Protein AF-M3BWR9-F1 (afdb_monomer)

Organism: Sphaerulina musiva (strain SO2202) (NCBI:txid692275)

Mean predicted aligned error: 13.74 Å

Secondary structure (DSSP, 8-state):
----SSPPP-SHHHHHHHHHHHHH-TT-EEEEEEE---------------------------EEEEEEEESSTTB-EEEE-GGGTTSSHHHHHHHHHHHHIIIIIHHHTTTS--TTSS------S----SEEEEEEETT-HHHHHHHHHTT-EEEEEEE-TTS-EEEEEEEEPTTS--TTTTT-SS----PPPPPP--

Solvent-accessible surface area (backbone atoms only — not comparable to full-atom values): 12520 Å² total; per-residue (Å²): 135,85,70,77,93,64,79,79,78,87,45,72,67,55,44,52,51,51,48,43,50,54,58,68,25,99,81,30,55,57,43,77,37,61,50,80,79,74,88,71,91,72,86,87,83,89,80,82,90,80,92,76,96,74,89,88,74,89,77,75,80,67,45,74,47,33,38,33,32,25,64,50,88,56,35,46,53,72,49,66,43,78,90,62,55,95,75,52,54,66,40,54,48,48,41,56,47,52,55,47,40,60,65,53,49,32,51,52,42,33,73,57,91,69,92,77,84,74,82,93,78,87,86,91,76,67,65,33,69,58,48,36,35,34,80,39,50,67,86,46,56,68,59,53,55,33,39,50,76,59,63,34,41,81,30,39,82,47,67,50,98,87,68,47,51,29,35,36,29,38,31,54,36,88,94,58,62,51,44,68,80,68,60,60,49,52,69,77,77,78,70,74,83,76,74,81,85,128

InterPro domains:
  IPR000182 GNAT domain [PF13302] (2-153)
  IPR000182 GNAT domain [PS51186] (19-174)
  IPR016181 Acyl-CoA N-acyltransferase [SSF55729] (61-161)
  IPR051531 N-acetyltransferase [PTHR43792] (3-171)

Sequence (198 aa):
MQYTSSPPVTSLAQGRQWLSARAVGSEVFNFAIRERCSVSSSSSSSSSATEEKGEGGKGYEERVIGLVGSFHLPSCGYLLHPEFMRSGYATEALRGWVEWFWEDVAFSCSSSTSSALIGDSDEGRGGGWEFVEAHVDVENVRSMRVLEKTGFTRCEDLRDLEGREEVVWRLARPGGRTLEELGLLNGVQDEPPVPPVQ

Structure (mmCIF, N/CA/C/O backbone):
data_AF-M3BWR9-F1
#
_entry.id   AF-M3BWR9-F1
#
loop_
_atom_site.group_PDB
_atom_site.id
_atom_site.type_symbol
_atom_site.label_atom_id
_atom_site.label_alt_id
_atom_site.label_comp_id
_atom_site.label_asym_id
_atom_site.label_entity_id
_atom_site.label_seq_id
_atom_site.pdbx_PDB_ins_code
_atom_site.Cartn_x
_atom_site.Cartn_y
_atom_site.Cartn_z
_atom_site.occupancy
_atom_site.B_iso_or_equiv
_atom_site.auth_seq_id
_atom_site.auth_comp_id
_atom_site.auth_asym_id
_atom_site.auth_atom_id
_atom_site.pdbx_PDB_model_num
ATOM 1 N N . MET A 1 1 ? -10.717 -0.319 -25.796 1.00 36.06 1 MET A N 1
ATOM 2 C CA . MET A 1 1 ? -10.952 -0.200 -24.342 1.00 36.06 1 MET A CA 1
ATOM 3 C C . MET A 1 1 ? -12.219 -0.964 -24.002 1.00 36.06 1 MET A C 1
ATOM 5 O O . MET A 1 1 ? -13.291 -0.549 -24.427 1.00 36.06 1 MET A O 1
ATOM 9 N N . GLN A 1 2 ? -12.104 -2.116 -23.340 1.00 31.66 2 GLN A N 1
ATOM 10 C CA . GLN A 1 2 ? -13.269 -2.819 -22.803 1.00 31.66 2 GLN A CA 1
ATOM 11 C C . GLN A 1 2 ? -13.629 -2.170 -21.466 1.00 31.66 2 GLN A C 1
ATOM 13 O O . GLN A 1 2 ? -12.824 -2.154 -20.540 1.00 31.66 2 GLN A O 1
ATOM 18 N N . TYR A 1 3 ? -14.821 -1.576 -21.433 1.00 49.50 3 TYR A N 1
ATOM 19 C CA . TYR A 1 3 ? -15.513 -1.103 -20.239 1.00 49.50 3 TYR A CA 1
ATOM 20 C C . TYR A 1 3 ? -15.445 -2.162 -19.134 1.00 49.50 3 TYR A C 1
ATOM 22 O O . TYR A 1 3 ? -15.543 -3.357 -19.423 1.00 49.50 3 TYR A O 1
ATOM 30 N N . THR A 1 4 ? -15.349 -1.739 -17.872 1.00 44.19 4 THR A N 1
ATOM 31 C CA . THR A 1 4 ? -15.684 -2.633 -16.762 1.00 44.19 4 THR A CA 1
ATOM 32 C C . THR A 1 4 ? -17.072 -3.211 -17.059 1.00 44.19 4 THR A C 1
ATOM 34 O O . THR A 1 4 ? -18.033 -2.479 -17.288 1.00 44.19 4 THR A O 1
ATOM 37 N N . SER A 1 5 ? -17.182 -4.534 -17.162 1.00 53.22 5 SER A N 1
ATOM 38 C CA . SER A 1 5 ? -18.393 -5.224 -17.638 1.00 53.22 5 SER A CA 1
ATOM 39 C C . SER A 1 5 ? -19.594 -5.096 -16.692 1.00 53.22 5 SER A C 1
ATOM 41 O O . SER A 1 5 ? -20.666 -5.631 -16.971 1.00 53.22 5 SER A O 1
ATOM 43 N N . SER A 1 6 ? -19.428 -4.379 -15.582 1.00 56.53 6 SER A N 1
ATOM 44 C CA . SER A 1 6 ? -20.410 -4.257 -14.519 1.00 56.53 6 SER A CA 1
ATOM 45 C C . SER A 1 6 ? -20.935 -2.823 -14.451 1.00 56.53 6 SER A C 1
ATOM 47 O O . SER A 1 6 ? -20.137 -1.901 -14.260 1.00 56.53 6 SER A O 1
ATOM 49 N N . PRO A 1 7 ? -22.259 -2.610 -14.564 1.00 62.97 7 PRO A N 1
ATOM 50 C CA . PRO A 1 7 ? -22.853 -1.301 -14.326 1.00 62.97 7 PRO A CA 1
ATOM 51 C C . PRO A 1 7 ? -22.554 -0.824 -12.892 1.00 62.97 7 PRO A C 1
ATOM 53 O O . PRO A 1 7 ? -22.305 -1.655 -12.009 1.00 62.97 7 PRO A O 1
ATOM 56 N N . PRO A 1 8 ? -22.587 0.500 -12.641 1.00 69.62 8 PRO A N 1
ATOM 57 C CA . PRO A 1 8 ? -22.355 1.055 -11.312 1.00 69.62 8 PRO A CA 1
ATOM 58 C C . PRO A 1 8 ? -23.284 0.421 -10.270 1.00 69.62 8 PRO A C 1
ATOM 60 O O . PRO A 1 8 ? -24.403 0.008 -10.577 1.00 69.62 8 PRO A O 1
ATOM 63 N N . VAL A 1 9 ? -22.808 0.331 -9.028 1.00 78.12 9 VAL A N 1
ATOM 64 C CA . VAL A 1 9 ? -23.573 -0.243 -7.915 1.00 78.12 9 VAL A CA 1
ATOM 65 C C . VAL A 1 9 ? -24.818 0.612 -7.657 1.00 78.12 9 VAL A C 1
ATOM 67 O O . VAL A 1 9 ? -24.698 1.777 -7.291 1.00 78.12 9 VAL A O 1
ATOM 70 N N . THR A 1 10 ? -26.014 0.041 -7.822 1.00 84.12 10 THR A N 1
ATOM 71 C CA . THR A 1 10 ? -27.299 0.758 -7.690 1.00 84.12 10 THR A CA 1
ATOM 72 C C . THR A 1 10 ? -28.068 0.419 -6.414 1.00 84.12 10 THR A C 1
ATOM 74 O O . THR A 1 10 ? -29.064 1.070 -6.103 1.00 84.12 10 THR A O 1
ATOM 77 N N . SER A 1 11 ? -27.627 -0.584 -5.648 1.00 87.25 11 SER A N 1
ATOM 78 C CA . SER A 1 11 ? -28.299 -1.006 -4.413 1.00 87.25 11 SER A CA 1
ATOM 79 C C . SER A 1 11 ? -27.323 -1.367 -3.295 1.00 87.25 11 SER A C 1
ATOM 81 O O . SER A 1 11 ? -26.201 -1.811 -3.537 1.00 87.25 11 SER A O 1
ATOM 83 N N . LEU A 1 12 ? -27.783 -1.249 -2.044 1.00 81.00 12 LEU A N 1
ATOM 84 C CA . LEU A 1 12 ? -27.007 -1.642 -0.864 1.00 81.00 12 LEU A CA 1
ATOM 85 C C . LEU A 1 12 ? -26.611 -3.126 -0.899 1.00 81.00 12 LEU A C 1
ATOM 87 O O . LEU A 1 12 ? -25.509 -3.480 -0.490 1.00 81.00 12 LEU A O 1
ATOM 91 N N . ALA A 1 13 ? -27.496 -3.997 -1.388 1.00 80.31 13 ALA A N 1
ATOM 92 C CA . ALA A 1 13 ? -27.220 -5.427 -1.505 1.00 80.31 13 ALA A CA 1
ATOM 93 C C . ALA A 1 13 ? -26.101 -5.702 -2.521 1.00 80.31 13 ALA A C 1
ATOM 95 O O . ALA A 1 13 ? -25.161 -6.432 -2.213 1.00 80.31 13 ALA A O 1
ATOM 96 N N . GLN A 1 14 ? -26.154 -5.046 -3.684 1.00 81.00 14 GLN A N 1
ATOM 97 C CA . GLN A 1 14 ? -25.100 -5.126 -4.694 1.00 81.00 14 GLN A CA 1
ATOM 98 C C . GLN A 1 14 ? -23.775 -4.566 -4.162 1.00 81.00 14 GLN A C 1
ATOM 100 O O . GLN A 1 14 ? -22.729 -5.166 -4.388 1.00 81.00 14 GLN A O 1
ATOM 105 N N . GLY A 1 15 ? -23.812 -3.474 -3.392 1.00 78.44 15 GLY A N 1
ATOM 106 C CA . GLY A 1 15 ? -22.628 -2.916 -2.737 1.00 78.44 15 GLY A CA 1
ATOM 107 C C . GLY A 1 15 ? -22.014 -3.870 -1.714 1.00 78.44 15 GLY A C 1
ATOM 108 O O . GLY A 1 15 ? -20.804 -4.070 -1.715 1.00 78.44 15 GLY A O 1
ATOM 109 N N . ARG A 1 16 ? -22.840 -4.526 -0.888 1.00 77.19 16 ARG A N 1
ATOM 110 C CA . ARG A 1 16 ? -22.387 -5.554 0.067 1.00 77.19 16 ARG A CA 1
ATOM 111 C C . ARG A 1 16 ? -21.755 -6.747 -0.636 1.00 77.19 16 ARG A C 1
ATOM 113 O O . ARG A 1 16 ? -20.704 -7.206 -0.209 1.00 77.19 16 ARG A O 1
ATOM 120 N N . GLN A 1 17 ? -22.374 -7.231 -1.709 1.00 77.75 17 GLN A N 1
ATOM 121 C CA . GLN A 1 17 ? -21.843 -8.348 -2.486 1.00 77.75 17 GLN A CA 1
ATOM 122 C C . GLN A 1 17 ? -20.526 -7.976 -3.171 1.00 77.75 17 GLN A C 1
ATOM 124 O O . GLN A 1 17 ? -19.572 -8.748 -3.109 1.00 77.75 17 GLN A O 1
ATOM 129 N N . TRP A 1 18 ? -20.452 -6.784 -3.770 1.00 77.19 18 TRP A N 1
ATOM 130 C CA . TRP A 1 18 ? -19.227 -6.274 -4.377 1.00 77.19 18 TRP A CA 1
ATOM 131 C C . TRP A 1 18 ? -18.108 -6.159 -3.336 1.00 77.19 18 TRP A C 1
ATOM 133 O O . TRP A 1 18 ? -17.045 -6.738 -3.526 1.00 77.19 18 TRP A O 1
ATOM 143 N N . LEU A 1 19 ? -18.365 -5.517 -2.191 1.00 74.44 19 LEU A N 1
ATOM 144 C CA . LEU A 1 19 ? -17.391 -5.408 -1.100 1.00 74.44 19 LEU A CA 1
ATOM 145 C C . LEU A 1 19 ? -16.965 -6.778 -0.575 1.00 74.44 19 LEU A C 1
ATOM 147 O O . LEU A 1 19 ? -15.779 -7.004 -0.383 1.00 74.44 19 LEU A O 1
ATOM 151 N N . SER A 1 20 ? -17.900 -7.711 -0.389 1.00 75.44 20 SER A N 1
ATOM 152 C CA . SER A 1 20 ? -17.584 -9.070 0.056 1.00 75.44 20 SER A CA 1
ATOM 153 C C . SER A 1 20 ? -16.679 -9.796 -0.936 1.00 75.44 20 SER A C 1
ATOM 155 O O . SER A 1 20 ? -15.727 -10.445 -0.515 1.00 75.44 20 SER A O 1
ATOM 157 N N . ALA A 1 21 ? -16.938 -9.668 -2.239 1.00 73.81 21 ALA A N 1
ATOM 158 C CA . ALA A 1 21 ? -16.098 -10.262 -3.274 1.00 73.81 21 ALA A CA 1
ATOM 159 C C . ALA A 1 21 ? -14.699 -9.631 -3.314 1.00 73.81 21 ALA A C 1
ATOM 161 O O . ALA A 1 21 ? -13.731 -10.329 -3.585 1.00 73.81 21 ALA A O 1
ATOM 162 N N . ARG A 1 22 ? -14.588 -8.327 -3.022 1.00 72.25 22 ARG A N 1
ATOM 163 C CA . ARG A 1 22 ? -13.325 -7.570 -3.013 1.00 72.25 22 ARG A CA 1
ATOM 164 C C . ARG A 1 22 ? -12.546 -7.671 -1.697 1.00 72.25 22 ARG A C 1
ATOM 166 O O . ARG A 1 22 ? -11.349 -7.409 -1.686 1.00 72.25 22 ARG A O 1
ATOM 173 N N . ALA A 1 23 ? -13.209 -8.043 -0.603 1.00 70.31 23 ALA A N 1
ATOM 174 C CA . ALA A 1 23 ? -12.612 -8.143 0.725 1.00 70.31 23 ALA A CA 1
ATOM 175 C C . ALA A 1 23 ? -12.321 -9.590 1.153 1.00 70.31 23 ALA A C 1
ATOM 177 O O . ALA A 1 23 ? -11.344 -9.805 1.865 1.00 70.31 23 ALA A O 1
ATOM 178 N N . VAL A 1 24 ? -13.156 -10.551 0.734 1.00 73.62 24 VAL A N 1
ATOM 179 C CA . VAL A 1 24 ? -13.180 -11.945 1.230 1.00 73.62 24 VAL A CA 1
ATOM 180 C C . VAL A 1 24 ? -13.387 -12.965 0.090 1.00 73.62 24 VAL A C 1
ATOM 182 O O . VAL A 1 24 ? -13.790 -14.102 0.326 1.00 73.62 24 VAL A O 1
ATOM 185 N N . GLY A 1 25 ? -13.191 -12.558 -1.168 1.00 69.25 25 GLY A N 1
ATOM 186 C CA . GLY A 1 25 ? -13.289 -13.458 -2.321 1.00 69.25 25 GLY A CA 1
ATOM 187 C C . GLY A 1 25 ? -12.161 -14.496 -2.355 1.00 69.25 25 GLY A C 1
ATOM 188 O O . GLY A 1 25 ? -11.120 -14.311 -1.735 1.00 69.25 25 GLY A O 1
ATOM 189 N N . SER A 1 26 ? -12.343 -15.575 -3.120 1.00 68.56 26 SER A N 1
ATOM 190 C CA . SER A 1 26 ? -11.345 -16.653 -3.262 1.00 68.56 26 SER A CA 1
ATOM 191 C C . SER A 1 26 ? -10.031 -16.218 -3.919 1.00 68.56 26 SER A C 1
ATOM 193 O O . SER A 1 26 ? -9.033 -16.915 -3.789 1.00 68.56 26 SER A O 1
ATOM 195 N N . GLU A 1 27 ? -10.036 -15.086 -4.626 1.00 68.69 27 GLU A N 1
ATOM 196 C CA . GLU A 1 27 ? -8.866 -14.496 -5.298 1.00 68.69 27 GLU A CA 1
ATOM 197 C C . GLU A 1 27 ? -8.343 -13.249 -4.567 1.00 68.69 27 GLU A C 1
ATOM 199 O O . GLU A 1 27 ? -7.560 -12.478 -5.114 1.00 68.69 27 GLU A O 1
ATOM 204 N N . VAL A 1 28 ? -8.815 -13.019 -3.339 1.00 74.38 28 VAL A N 1
ATOM 205 C CA . VAL A 1 28 ? -8.461 -11.848 -2.542 1.00 74.38 28 VAL A CA 1
ATOM 206 C C . VAL A 1 28 ? -7.505 -12.247 -1.433 1.00 74.38 28 VAL A C 1
ATOM 208 O O . VAL A 1 28 ? -7.785 -13.138 -0.634 1.00 74.38 28 VAL A O 1
ATOM 211 N N . PHE A 1 29 ? -6.401 -11.517 -1.337 1.00 83.25 29 PHE A N 1
ATOM 212 C CA . PHE A 1 29 ? -5.330 -11.793 -0.390 1.00 83.25 29 PHE A CA 1
ATOM 213 C C . PHE A 1 29 ? -5.295 -10.717 0.688 1.00 83.25 29 PHE A C 1
ATOM 215 O O . PHE A 1 29 ? -4.367 -9.908 0.752 1.00 83.25 29 PHE A O 1
ATOM 222 N N . ASN A 1 30 ? -6.348 -10.688 1.506 1.00 89.12 30 ASN A N 1
ATOM 223 C CA . ASN A 1 30 ? -6.520 -9.717 2.580 1.00 89.12 30 ASN A CA 1
ATOM 224 C C . ASN A 1 30 ? -6.391 -10.353 3.964 1.00 89.12 30 ASN A C 1
ATOM 226 O O . ASN A 1 30 ? -6.963 -11.404 4.248 1.00 89.12 30 ASN A O 1
ATOM 230 N N . PHE A 1 31 ? -5.721 -9.634 4.856 1.00 90.38 31 PHE A N 1
ATOM 231 C CA . PHE A 1 31 ? -5.502 -9.997 6.247 1.00 90.38 31 PHE A CA 1
ATOM 232 C C . PHE A 1 31 ? -6.084 -8.926 7.158 1.00 90.38 31 PHE A C 1
ATOM 234 O O . PHE A 1 31 ? -5.929 -7.723 6.929 1.00 90.38 31 PHE A O 1
ATOM 241 N N . ALA A 1 32 ? -6.748 -9.368 8.223 1.00 92.19 32 ALA A N 1
ATOM 242 C CA . ALA A 1 32 ? -7.202 -8.477 9.277 1.00 92.19 32 ALA A CA 1
ATOM 243 C C . ALA A 1 32 ? -6.011 -8.034 10.136 1.00 92.19 32 ALA A C 1
ATOM 245 O O . ALA A 1 32 ? -5.251 -8.865 10.631 1.00 92.19 32 ALA A O 1
ATOM 246 N N . ILE A 1 33 ? -5.889 -6.729 10.369 1.00 93.12 33 ILE A N 1
ATOM 247 C CA . ILE A 1 33 ? -4.935 -6.176 11.330 1.00 93.12 33 ILE A CA 1
ATOM 248 C C . ILE A 1 33 ? -5.605 -6.217 12.699 1.00 93.12 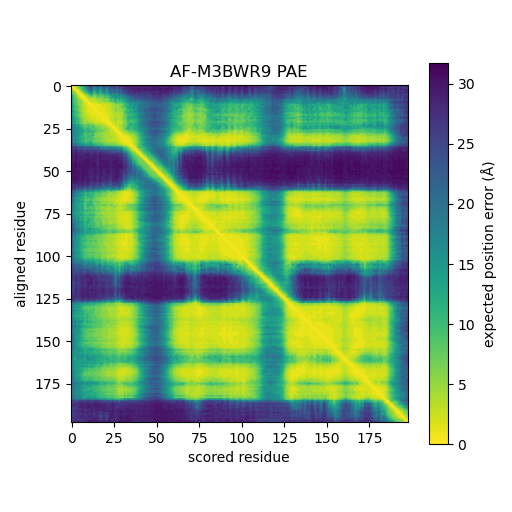33 ILE A C 1
ATOM 250 O O . ILE A 1 33 ? -6.663 -5.610 12.888 1.00 93.12 33 ILE A O 1
ATOM 254 N N . ARG A 1 34 ? -5.007 -6.933 13.651 1.00 92.12 34 ARG A N 1
ATOM 255 C CA . ARG A 1 34 ? -5.532 -7.080 15.012 1.00 92.12 34 ARG A CA 1
ATOM 256 C C . ARG A 1 34 ? -4.595 -6.434 16.017 1.00 92.12 34 ARG A C 1
ATOM 258 O O . ARG A 1 34 ? -3.391 -6.677 15.993 1.00 92.12 34 ARG A O 1
ATOM 265 N N . GLU A 1 35 ? -5.151 -5.618 16.903 1.00 89.12 35 GLU A N 1
ATOM 266 C CA . GLU A 1 35 ? -4.391 -5.071 18.019 1.00 89.12 35 GLU A CA 1
ATOM 267 C C . GLU A 1 35 ? -4.208 -6.150 19.088 1.00 89.12 35 GLU A C 1
ATOM 269 O O . GLU A 1 35 ? -5.171 -6.749 19.574 1.00 89.12 35 GLU A O 1
ATOM 274 N N . ARG A 1 36 ? -2.957 -6.382 19.491 1.00 82.00 36 ARG A N 1
ATOM 275 C CA . ARG A 1 36 ? -2.661 -7.243 20.631 1.00 82.00 36 ARG A CA 1
ATOM 276 C C . ARG A 1 36 ? -2.984 -6.478 21.911 1.00 82.00 36 ARG A C 1
ATOM 278 O O . ARG A 1 36 ? -2.223 -5.594 22.297 1.00 82.00 36 ARG A O 1
ATOM 285 N N . CYS A 1 37 ? -4.076 -6.824 22.592 1.00 68.50 37 CYS A N 1
ATOM 286 C CA . CYS A 1 37 ? -4.359 -6.257 23.908 1.00 68.50 37 CYS A CA 1
ATOM 287 C C . CYS A 1 37 ? -3.182 -6.528 24.854 1.00 68.50 37 CYS A C 1
ATOM 289 O O . CYS A 1 37 ? -2.847 -7.682 25.144 1.00 68.50 37 CYS A O 1
ATOM 291 N N . SER A 1 38 ? -2.557 -5.465 25.358 1.00 56.56 38 SER A N 1
ATOM 292 C CA . SER A 1 38 ? -1.659 -5.586 26.495 1.00 56.56 38 SER A CA 1
ATOM 293 C C . SER A 1 38 ? -2.514 -5.901 27.721 1.00 56.56 38 SER A C 1
ATOM 295 O O . SER A 1 38 ? -3.516 -5.242 27.994 1.00 56.56 38 SER A O 1
ATOM 297 N N . VAL A 1 39 ? -2.153 -6.943 28.469 1.00 57.09 39 VAL A N 1
ATOM 298 C CA . VAL A 1 39 ? -2.748 -7.172 29.789 1.00 57.09 39 VAL A CA 1
ATOM 299 C C . VAL A 1 39 ? -2.166 -6.114 30.724 1.00 57.09 39 VAL A C 1
ATOM 301 O O . VAL A 1 39 ? -1.232 -6.377 31.477 1.00 57.09 39 VAL A O 1
ATOM 304 N N . SER A 1 40 ? -2.672 -4.885 30.652 1.00 49.50 40 SER A N 1
ATOM 305 C CA . SER A 1 40 ? -2.471 -3.909 31.713 1.00 49.50 40 SER A CA 1
ATOM 306 C C . SER A 1 40 ? -3.440 -4.260 32.834 1.00 49.50 40 SER A C 1
ATOM 308 O O . SER A 1 40 ? -4.642 -4.004 32.761 1.00 49.50 40 SER A O 1
ATOM 310 N N . SER A 1 41 ? -2.905 -4.915 33.857 1.00 52.97 41 SER A N 1
ATOM 311 C CA . SER A 1 41 ? -3.551 -5.151 35.140 1.00 52.97 41 SER A CA 1
ATOM 312 C C . SER A 1 41 ? -4.056 -3.835 35.748 1.00 52.97 41 SER A C 1
ATOM 314 O O . SER A 1 41 ? -3.322 -3.175 36.474 1.00 52.97 41 SER A O 1
ATOM 316 N N . SER A 1 42 ? -5.306 -3.457 35.477 1.00 46.38 42 SER A N 1
ATOM 317 C CA . SER A 1 42 ? -6.047 -2.456 36.260 1.00 46.38 42 SER A CA 1
ATOM 318 C C . SER A 1 42 ? -7.552 -2.520 35.969 1.00 46.38 42 SER A C 1
ATOM 320 O O . SER A 1 42 ? -8.078 -1.826 35.108 1.00 46.38 42 SER A O 1
ATOM 322 N N . SER A 1 43 ? -8.200 -3.434 36.692 1.00 47.88 43 SER A N 1
ATOM 323 C CA . SER A 1 43 ? -9.521 -3.357 37.340 1.00 47.88 43 SER A CA 1
ATOM 324 C C . SER A 1 43 ? -10.615 -2.377 36.866 1.00 47.88 43 SER A C 1
ATOM 326 O O . SER A 1 43 ? -10.446 -1.162 36.865 1.00 47.88 43 SER A O 1
ATOM 328 N N . SER A 1 44 ? -11.821 -2.963 36.815 1.00 47.44 44 SER A N 1
ATOM 329 C CA . SER A 1 44 ? -13.148 -2.441 37.199 1.00 47.44 44 SER A CA 1
ATOM 330 C C . SER A 1 44 ? -14.020 -1.737 36.150 1.00 47.44 44 SER A C 1
ATOM 332 O O . SER A 1 44 ? -13.992 -0.528 35.967 1.00 47.44 44 SER A O 1
ATOM 334 N N . SER A 1 45 ? -14.972 -2.494 35.603 1.00 45.81 45 SER A N 1
ATOM 335 C CA . SER A 1 45 ? -16.389 -2.143 35.765 1.00 45.81 45 SER A CA 1
ATOM 336 C C . SER A 1 45 ? -17.251 -3.405 35.779 1.00 45.81 45 SER A C 1
ATOM 338 O O . SER A 1 45 ? -17.126 -4.312 34.966 1.00 45.81 45 SER A O 1
ATOM 340 N N . SER A 1 46 ? -18.080 -3.451 36.808 1.00 50.16 46 SER A N 1
ATOM 341 C CA . SER A 1 46 ? -19.070 -4.449 37.179 1.00 50.16 46 SER A CA 1
ATOM 342 C C . SER A 1 46 ? -20.134 -4.710 36.112 1.00 50.16 46 SER A C 1
ATOM 344 O O . SER A 1 46 ? -20.774 -3.769 35.646 1.00 50.16 46 SER A O 1
ATOM 346 N N . SER A 1 47 ? -20.458 -5.979 35.866 1.00 47.00 47 SER A N 1
ATOM 347 C CA . SER A 1 47 ? -21.845 -6.389 35.602 1.00 47.00 47 SER A CA 1
ATOM 348 C C . SER A 1 47 ? -22.070 -7.850 36.012 1.00 47.00 47 SER A C 1
ATOM 350 O O . SER A 1 47 ? -21.518 -8.784 35.449 1.00 47.00 47 SER A O 1
ATOM 352 N N . SER A 1 48 ? -22.829 -7.968 37.104 1.00 40.12 48 SER A N 1
ATOM 353 C CA . SER A 1 48 ? -23.717 -9.053 37.546 1.00 40.12 48 SER A CA 1
ATOM 354 C C . SER A 1 48 ? -23.519 -10.484 37.021 1.00 40.12 48 SER A C 1
ATOM 356 O O . SER A 1 48 ? -23.878 -10.816 35.897 1.00 40.12 48 SER A O 1
ATOM 358 N N . ALA A 1 49 ? -23.100 -11.329 37.965 1.00 43.69 49 ALA A N 1
ATOM 359 C CA . ALA A 1 49 ? -23.398 -12.746 38.158 1.00 43.69 49 ALA A CA 1
ATOM 360 C C . ALA A 1 49 ? -24.444 -13.400 37.229 1.00 43.69 49 ALA A C 1
ATOM 362 O O . ALA A 1 49 ? -25.643 -13.151 37.336 1.00 43.69 49 ALA A O 1
ATOM 363 N N . THR A 1 50 ? -23.998 -14.395 36.463 1.00 35.97 50 THR A N 1
ATOM 364 C CA . THR A 1 50 ? -24.543 -15.760 36.549 1.00 35.97 50 THR A CA 1
ATOM 365 C C . THR A 1 50 ? -23.426 -16.724 36.150 1.00 35.97 50 THR A C 1
ATOM 367 O O . THR A 1 50 ? -22.957 -16.716 35.017 1.00 35.97 50 THR A O 1
ATOM 370 N N . GLU A 1 51 ? -22.913 -17.467 37.129 1.00 44.62 51 GLU A N 1
ATOM 371 C CA . GLU A 1 51 ? -21.831 -18.432 36.947 1.00 44.62 51 GLU A CA 1
ATOM 372 C C . GLU A 1 51 ? -22.383 -19.730 36.346 1.00 44.62 51 GLU A C 1
ATOM 374 O O . GLU A 1 51 ? -23.134 -20.443 37.007 1.00 44.62 51 GLU A O 1
ATOM 379 N N . GLU A 1 52 ? -21.937 -20.086 35.142 1.00 39.62 52 GLU A N 1
ATOM 380 C CA . GLU A 1 52 ? -21.808 -21.488 34.748 1.00 39.62 52 GLU A CA 1
ATOM 381 C C . GLU A 1 52 ? -20.335 -21.788 34.454 1.00 39.62 52 GLU A C 1
ATOM 383 O O . GLU A 1 52 ? -19.680 -21.151 33.628 1.00 39.62 52 GLU A O 1
ATOM 388 N N . LYS A 1 53 ? -19.797 -22.750 35.209 1.00 42.75 53 LYS A N 1
ATOM 389 C CA . LYS A 1 53 ? -18.449 -23.301 35.069 1.00 42.75 53 LYS A CA 1
ATOM 390 C C . LYS A 1 53 ? -18.328 -24.044 33.734 1.00 42.75 53 LYS A C 1
ATOM 392 O O . LYS A 1 53 ? -18.797 -25.172 33.622 1.00 42.75 53 LYS A O 1
ATOM 397 N N . GLY A 1 54 ? -17.629 -23.442 32.778 1.00 40.31 54 GLY A N 1
ATOM 398 C CA . GLY A 1 54 ? -17.050 -24.108 31.611 1.00 40.31 54 GLY A CA 1
ATOM 399 C C . GLY A 1 54 ? -15.547 -23.829 31.553 1.00 40.31 54 GLY A C 1
ATOM 400 O O . GLY A 1 54 ? -15.117 -22.683 31.660 1.00 40.31 54 GLY A O 1
ATOM 401 N N . GLU A 1 55 ? -14.747 -24.885 31.463 1.00 41.16 55 GLU A N 1
ATOM 402 C CA . GLU A 1 55 ? -13.285 -24.854 31.408 1.00 41.16 55 GLU A CA 1
ATOM 403 C C . GLU A 1 55 ? -12.747 -24.156 30.141 1.00 41.16 55 GLU A C 1
ATOM 405 O O . GLU A 1 55 ? -13.231 -24.397 29.041 1.00 41.16 55 GLU A O 1
ATOM 410 N N . GLY A 1 56 ? -11.655 -23.391 30.291 1.00 38.53 56 GLY A N 1
ATOM 411 C CA . GLY A 1 56 ? -10.611 -23.302 29.259 1.00 38.53 56 GLY A CA 1
ATOM 412 C C . GLY A 1 56 ? -10.628 -22.102 28.305 1.00 38.53 56 GLY A C 1
ATOM 413 O O . GLY A 1 56 ? -11.083 -22.207 27.174 1.00 38.53 56 GLY A O 1
ATOM 414 N N . GLY A 1 57 ? -9.962 -21.013 28.711 1.00 39.56 57 GLY A N 1
ATOM 415 C CA . GLY A 1 57 ? -9.420 -19.995 27.800 1.00 39.56 57 GLY A CA 1
ATOM 416 C C . GLY A 1 57 ? -9.724 -18.563 28.235 1.00 39.56 57 GLY A C 1
ATOM 417 O O . GLY A 1 57 ? -10.853 -18.104 28.121 1.00 39.56 57 GLY A O 1
ATOM 418 N N . LYS A 1 58 ? -8.712 -17.815 28.700 1.00 42.31 58 LYS A N 1
ATOM 419 C CA . LYS A 1 58 ? -8.807 -16.346 28.752 1.00 42.31 58 LYS A CA 1
ATOM 420 C C . LYS A 1 58 ? -8.941 -15.852 27.309 1.00 42.31 58 LYS A C 1
ATOM 422 O O . LYS A 1 58 ? -7.943 -15.797 26.597 1.00 42.31 58 LYS A O 1
ATOM 427 N N . GLY A 1 59 ? -10.166 -15.556 26.881 1.00 44.03 59 GLY A N 1
ATOM 428 C CA . GLY A 1 59 ? -10.445 -14.960 25.581 1.00 44.03 59 GLY A CA 1
ATOM 429 C C . GLY A 1 59 ? -9.781 -13.592 25.498 1.00 44.03 59 GLY A C 1
ATOM 430 O O . GLY A 1 59 ? -10.203 -12.648 26.160 1.00 44.03 59 GLY A O 1
ATOM 431 N N . TYR A 1 60 ? -8.702 -13.496 24.727 1.00 51.78 60 TYR A N 1
ATOM 432 C CA . TYR A 1 60 ? -8.241 -12.212 24.228 1.00 51.78 60 TYR A CA 1
ATOM 433 C C . TYR A 1 60 ? -9.302 -11.752 23.225 1.00 51.78 60 TYR A C 1
ATOM 435 O O . TYR A 1 60 ? -9.476 -12.382 22.186 1.00 51.78 60 TYR A O 1
ATOM 443 N N . GLU A 1 61 ? -10.050 -10.698 23.549 1.00 58.59 61 GLU A N 1
ATOM 444 C CA . GLU A 1 61 ? -10.898 -10.008 22.572 1.00 58.59 61 GLU A CA 1
ATOM 445 C C . GLU A 1 61 ? -9.959 -9.297 21.585 1.00 58.59 61 GLU A C 1
ATOM 447 O O . GLU A 1 61 ? -9.599 -8.134 21.764 1.00 58.59 61 GLU A O 1
ATOM 452 N N . GLU A 1 62 ? -9.459 -10.031 20.589 1.00 70.56 62 GLU A N 1
ATOM 453 C CA . GLU A 1 62 ? -8.608 -9.470 19.544 1.00 70.56 62 GLU A CA 1
ATOM 454 C C . GLU A 1 62 ? -9.420 -8.455 18.730 1.00 70.56 62 GLU A C 1
ATOM 456 O O . GLU A 1 62 ? -10.260 -8.810 17.898 1.00 70.56 62 GLU A O 1
ATOM 461 N N . ARG A 1 63 ? -9.175 -7.163 18.968 1.00 87.06 63 ARG A N 1
ATOM 462 C CA . ARG A 1 63 ? -9.847 -6.085 18.242 1.00 87.06 63 ARG A CA 1
ATOM 463 C C . ARG A 1 63 ? -9.272 -5.976 16.834 1.00 87.06 63 ARG A C 1
ATOM 465 O O . ARG A 1 63 ? -8.086 -5.700 16.661 1.00 87.06 63 ARG A O 1
ATOM 472 N N . VAL A 1 64 ? -10.124 -6.124 15.821 1.00 91.56 64 VAL A N 1
ATOM 473 C CA . VAL A 1 64 ? -9.769 -5.813 14.428 1.00 91.56 64 VAL A CA 1
ATOM 474 C C . VAL A 1 64 ? -9.724 -4.295 14.257 1.00 91.56 64 VAL A C 1
ATOM 476 O O . VAL A 1 64 ? -10.725 -3.612 14.465 1.00 91.56 64 VAL A O 1
ATOM 479 N N . ILE A 1 65 ? -8.560 -3.774 13.877 1.00 94.06 65 ILE A N 1
ATOM 480 C CA . ILE A 1 65 ? -8.289 -2.336 13.726 1.00 94.06 65 ILE A CA 1
ATOM 481 C C . ILE A 1 65 ? -8.057 -1.920 12.270 1.00 94.06 65 ILE A C 1
ATOM 483 O O . ILE A 1 65 ? -7.908 -0.731 11.985 1.00 94.06 65 ILE A O 1
ATOM 487 N N . GLY A 1 66 ? -8.028 -2.875 11.340 1.00 92.88 66 GLY A N 1
ATOM 488 C CA . GLY A 1 66 ? -7.841 -2.588 9.925 1.00 92.88 66 GLY A CA 1
ATOM 489 C C . GLY A 1 66 ? -7.708 -3.819 9.041 1.00 92.88 66 GLY A C 1
ATOM 490 O O . GLY A 1 66 ? -7.952 -4.949 9.466 1.00 92.88 66 GLY A O 1
ATOM 491 N N . LEU A 1 67 ? -7.297 -3.565 7.806 1.00 93.75 67 LEU A N 1
ATOM 492 C CA . LEU A 1 67 ? -7.093 -4.535 6.742 1.00 93.75 67 LEU A CA 1
ATOM 493 C C . LEU A 1 67 ? -5.781 -4.213 6.022 1.00 93.75 67 LEU A C 1
ATOM 495 O O . LEU A 1 67 ? -5.476 -3.042 5.802 1.00 93.75 67 LEU A O 1
ATOM 499 N N . VAL A 1 68 ? -5.038 -5.233 5.618 1.00 95.56 68 VAL A N 1
ATOM 500 C CA . VAL A 1 68 ? -3.917 -5.119 4.679 1.00 95.56 68 VAL A CA 1
ATOM 501 C C . VAL A 1 68 ? -4.048 -6.217 3.645 1.00 95.56 68 VAL A C 1
ATOM 503 O O . VAL A 1 68 ? -4.452 -7.327 3.986 1.00 95.56 68 VAL A O 1
ATOM 506 N N . GLY A 1 69 ? -3.733 -5.930 2.391 1.00 92.56 69 GLY A N 1
ATOM 507 C CA . GLY A 1 69 ? -3.762 -6.976 1.394 1.00 92.56 69 GLY A CA 1
ATOM 508 C C . GLY A 1 69 ? -3.712 -6.510 -0.038 1.00 92.56 69 GLY A C 1
ATOM 509 O O . GLY A 1 69 ? -3.315 -5.387 -0.350 1.00 92.56 69 GLY A O 1
ATOM 510 N N . SER A 1 70 ? -4.158 -7.410 -0.902 1.00 89.00 70 SER A N 1
ATOM 511 C CA . SER A 1 70 ? -4.332 -7.164 -2.319 1.00 89.00 70 SER A CA 1
ATOM 512 C C . SER A 1 70 ? -5.707 -7.630 -2.764 1.00 89.00 70 SER A C 1
ATOM 514 O O . SER A 1 70 ? -6.107 -8.774 -2.530 1.00 89.00 70 SER A O 1
ATOM 516 N N . PHE A 1 71 ? -6.412 -6.725 -3.440 1.00 74.94 71 PHE A N 1
ATOM 517 C CA . PHE A 1 71 ? -7.598 -7.083 -4.197 1.00 74.94 71 PHE A CA 1
ATOM 518 C C . PHE A 1 71 ?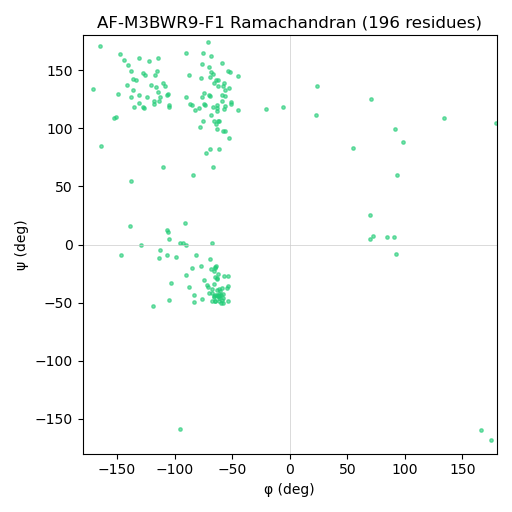 -7.242 -7.515 -5.640 1.00 74.94 71 PHE A C 1
ATOM 520 O O . PHE A 1 71 ? -7.865 -8.431 -6.168 1.00 74.94 71 PHE A O 1
ATOM 527 N N . HIS A 1 72 ? -6.242 -6.896 -6.277 1.00 79.19 72 HIS A N 1
ATOM 528 C CA . HIS A 1 72 ? -5.716 -7.336 -7.571 1.00 79.19 72 HIS A CA 1
ATOM 529 C C . HIS A 1 72 ? -4.197 -7.415 -7.507 1.00 79.19 72 HIS A C 1
ATOM 531 O O . HIS A 1 72 ? -3.535 -6.418 -7.231 1.00 79.19 72 HIS A O 1
ATOM 537 N N . LEU A 1 73 ? -3.640 -8.593 -7.773 1.00 83.94 73 LEU A N 1
ATOM 538 C CA . LEU A 1 73 ? -2.195 -8.730 -7.906 1.00 83.94 73 LEU A CA 1
ATOM 539 C C . LEU A 1 73 ? -1.715 -8.019 -9.184 1.00 83.94 73 LEU A C 1
ATOM 541 O O . LEU A 1 73 ? -2.434 -8.052 -10.186 1.00 83.94 73 LEU A O 1
ATOM 545 N N . PRO A 1 74 ? -0.529 -7.387 -9.170 1.00 87.69 74 PRO A N 1
ATOM 546 C CA . PRO A 1 74 ? 0.449 -7.331 -8.079 1.00 87.69 74 PRO A CA 1
ATOM 547 C C . PRO A 1 74 ? 0.271 -6.129 -7.126 1.00 87.69 74 PRO A C 1
ATOM 549 O O . PRO A 1 74 ? 1.200 -5.764 -6.411 1.00 87.69 74 PRO A O 1
ATOM 552 N N . SER A 1 75 ? -0.886 -5.474 -7.104 1.00 90.31 75 SER A N 1
ATOM 553 C CA . SER A 1 75 ? -1.087 -4.227 -6.361 1.00 90.31 75 SER A CA 1
ATOM 554 C C . SER A 1 75 ? -1.514 -4.481 -4.913 1.00 90.31 75 SER A C 1
ATOM 556 O O . SER A 1 75 ? -2.247 -5.423 -4.625 1.00 90.31 75 SER A O 1
ATOM 558 N N . CYS A 1 76 ? -1.093 -3.639 -3.975 1.00 94.31 76 CYS A N 1
ATOM 559 C CA . CYS A 1 76 ? -1.368 -3.795 -2.548 1.00 94.31 76 CYS A CA 1
ATOM 560 C C . CYS A 1 76 ? -1.911 -2.512 -1.912 1.00 94.31 76 CYS A C 1
ATOM 562 O O . CYS A 1 76 ? -1.758 -1.408 -2.437 1.00 94.31 76 CYS A O 1
ATOM 564 N N . GLY A 1 77 ? -2.547 -2.662 -0.753 1.00 94.31 77 GLY A N 1
ATOM 565 C CA . GLY A 1 77 ? -3.075 -1.547 0.017 1.00 94.31 77 GLY A CA 1
ATOM 566 C C . GLY A 1 77 ? -3.418 -1.925 1.451 1.00 94.31 77 GLY A C 1
ATOM 567 O O . GLY A 1 77 ? -3.415 -3.093 1.844 1.00 94.31 77 GLY A O 1
ATOM 568 N N . TYR A 1 78 ? -3.723 -0.910 2.253 1.00 95.19 78 TYR A N 1
ATOM 569 C CA . TYR A 1 78 ? -4.176 -1.092 3.625 1.00 95.19 78 TYR A CA 1
ATOM 570 C C . TYR A 1 78 ? -5.228 -0.049 4.002 1.00 95.19 78 TYR A C 1
ATOM 572 O O . TYR A 1 78 ? -5.306 1.036 3.425 1.00 95.19 78 TYR A O 1
ATOM 580 N N . LEU A 1 79 ? -6.012 -0.375 5.023 1.00 93.38 79 LEU A N 1
ATOM 581 C CA . LEU A 1 79 ? -6.955 0.523 5.669 1.00 93.38 79 LEU A CA 1
ATOM 582 C C . LEU A 1 79 ? -6.833 0.346 7.181 1.00 93.38 79 LEU A C 1
ATOM 584 O O . LEU A 1 79 ? -6.846 -0.776 7.678 1.00 93.38 79 LEU A O 1
ATOM 588 N N . LEU A 1 80 ? -6.743 1.447 7.923 1.00 93.44 80 LEU A N 1
ATOM 589 C CA . LEU A 1 80 ? -6.720 1.438 9.385 1.00 93.44 80 LEU A CA 1
ATOM 590 C C . LEU A 1 80 ? -7.811 2.337 9.940 1.00 93.44 80 LEU A C 1
ATOM 592 O O . LEU A 1 80 ? -8.099 3.402 9.389 1.00 93.44 80 LEU A O 1
ATOM 596 N N . HIS A 1 81 ? -8.361 1.937 11.079 1.00 92.56 81 HIS A N 1
ATOM 597 C CA . HIS A 1 81 ? -9.244 2.788 11.853 1.00 92.56 81 HIS A CA 1
ATOM 598 C C . HIS A 1 81 ? -8.484 4.051 12.326 1.00 92.56 81 HIS A C 1
ATOM 600 O O . HIS A 1 81 ? -7.341 3.931 12.781 1.00 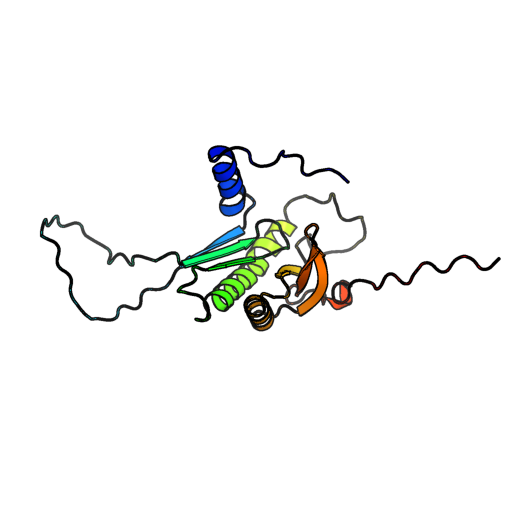92.56 81 HIS A O 1
ATOM 606 N N . PRO A 1 82 ? -9.078 5.263 12.243 1.00 91.62 82 PRO A N 1
ATOM 607 C CA . PRO A 1 82 ? -8.380 6.528 12.506 1.00 91.62 82 PRO A CA 1
ATOM 608 C C . PRO A 1 82 ? -7.666 6.617 13.860 1.00 91.62 82 PRO A C 1
ATOM 610 O O . PRO A 1 82 ? -6.582 7.193 13.942 1.00 91.62 82 PRO A O 1
ATOM 613 N N . GLU A 1 83 ? -8.238 6.016 14.905 1.00 90.62 83 GLU A N 1
ATOM 614 C CA . GLU A 1 83 ? -7.663 5.996 16.261 1.00 90.62 83 GLU A CA 1
ATOM 615 C C . GLU A 1 83 ? -6.345 5.215 16.355 1.00 90.62 83 GLU A C 1
ATOM 617 O O . GLU A 1 83 ? -5.538 5.472 17.243 1.00 90.62 83 GLU A O 1
ATOM 622 N N . PHE A 1 84 ? -6.104 4.300 15.415 1.00 89.75 84 PHE A N 1
ATOM 623 C CA . PHE A 1 84 ? -4.920 3.440 15.363 1.00 89.75 84 PHE A CA 1
ATOM 624 C C . PHE A 1 84 ? -3.939 3.876 14.268 1.00 89.75 84 PHE A C 1
ATOM 626 O O . PHE A 1 84 ? -2.995 3.164 13.925 1.00 89.75 84 PHE A O 1
ATOM 633 N N . MET A 1 85 ? -4.144 5.055 13.678 1.00 88.56 85 MET A N 1
ATOM 634 C CA . MET A 1 85 ? -3.162 5.646 12.777 1.00 88.56 85 MET A CA 1
ATOM 635 C C . MET A 1 85 ? -1.989 6.229 13.576 1.00 88.56 85 MET A C 1
ATOM 637 O O . MET A 1 85 ? -2.138 6.664 14.711 1.00 88.56 85 MET A O 1
ATOM 641 N N . ARG A 1 86 ? -0.814 6.334 12.938 1.00 83.75 86 ARG A N 1
ATOM 642 C CA . ARG A 1 86 ? 0.420 6.943 13.495 1.00 83.75 86 ARG A CA 1
ATOM 643 C C . ARG A 1 86 ? 1.116 6.170 14.629 1.00 83.75 86 ARG A C 1
ATOM 645 O O . ARG A 1 86 ? 2.134 6.645 15.116 1.00 83.75 86 ARG A O 1
ATOM 652 N N . SER A 1 87 ? 0.652 4.979 14.983 1.00 86.56 87 SER A N 1
ATOM 653 C CA . SER A 1 87 ? 1.280 4.081 15.972 1.00 86.56 87 SER A CA 1
ATOM 654 C C . SER A 1 87 ? 2.205 3.022 15.357 1.00 86.56 87 SER A C 1
ATOM 656 O O . SER A 1 87 ? 2.786 2.220 16.076 1.00 86.56 87 SER A O 1
ATOM 658 N N . GLY A 1 88 ? 2.376 3.020 14.031 1.00 92.56 88 GLY A N 1
ATOM 659 C CA . GLY A 1 88 ? 3.256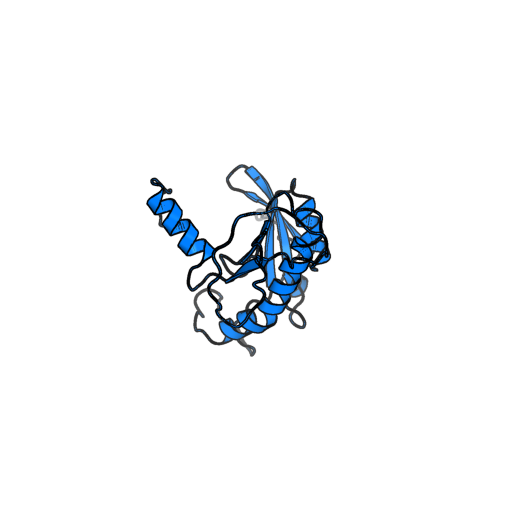 2.082 13.322 1.00 92.56 88 GLY A CA 1
ATOM 660 C C . GLY A 1 88 ? 2.572 0.807 12.821 1.00 92.5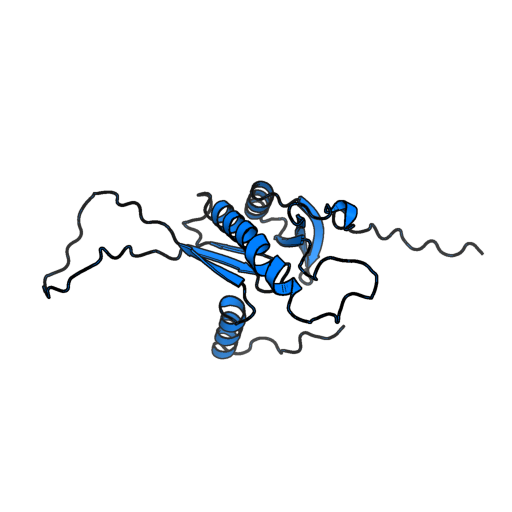6 88 GLY A C 1
ATOM 661 O O . GLY A 1 88 ? 3.166 0.118 11.996 1.00 92.56 88 GLY A O 1
ATOM 662 N N . TYR A 1 89 ? 1.310 0.557 13.199 1.00 95.06 89 TYR A N 1
ATOM 663 C CA . TYR A 1 89 ? 0.564 -0.639 12.779 1.00 95.06 89 TYR A CA 1
ATOM 664 C C . TYR A 1 89 ? 0.504 -0.822 11.259 1.00 95.06 89 TYR A C 1
ATOM 666 O O . TYR A 1 89 ? 0.635 -1.941 10.786 1.00 95.06 89 TYR A O 1
ATOM 674 N N . ALA A 1 90 ? 0.369 0.259 10.479 1.00 95.25 90 ALA A N 1
ATOM 675 C CA . ALA A 1 90 ? 0.365 0.172 9.012 1.00 95.25 90 ALA A CA 1
ATOM 676 C C . ALA A 1 90 ? 1.681 -0.391 8.464 1.00 95.25 90 ALA A C 1
ATOM 678 O O . ALA A 1 90 ? 1.678 -1.238 7.581 1.00 95.25 90 ALA A O 1
ATOM 679 N N . THR A 1 91 ? 2.809 0.088 8.997 1.00 96.81 91 THR A N 1
ATOM 680 C CA . THR A 1 91 ? 4.144 -0.341 8.569 1.00 96.81 91 THR A CA 1
ATOM 681 C C . THR A 1 91 ? 4.399 -1.792 8.953 1.00 96.81 91 THR A C 1
ATOM 683 O O . THR A 1 91 ? 4.938 -2.539 8.146 1.00 96.81 91 THR A O 1
ATOM 686 N N . GLU A 1 92 ? 4.003 -2.194 10.161 1.00 96.19 92 GLU A N 1
ATOM 687 C CA . GLU A 1 92 ? 4.131 -3.579 10.622 1.00 96.19 92 GLU A CA 1
ATOM 688 C C . GLU A 1 92 ? 3.253 -4.528 9.798 1.00 96.19 92 GLU A C 1
ATOM 690 O O . GLU A 1 92 ? 3.750 -5.523 9.275 1.00 96.19 92 GLU A O 1
ATOM 695 N N . ALA A 1 93 ? 1.980 -4.177 9.608 1.00 95.69 93 ALA A N 1
ATOM 696 C CA . ALA A 1 93 ? 1.039 -4.969 8.827 1.00 95.69 93 ALA A CA 1
ATOM 697 C C . ALA A 1 93 ? 1.484 -5.121 7.367 1.00 95.69 93 ALA A C 1
ATOM 699 O O . ALA A 1 93 ? 1.470 -6.228 6.837 1.00 95.69 93 ALA A O 1
ATOM 700 N N . LEU A 1 94 ? 1.913 -4.028 6.725 1.00 96.56 94 LEU A N 1
ATOM 701 C CA . LEU A 1 94 ? 2.380 -4.074 5.341 1.00 96.56 94 LEU A CA 1
ATOM 702 C C . LEU A 1 94 ? 3.686 -4.860 5.206 1.00 96.56 94 LEU A C 1
ATOM 704 O O . LEU A 1 94 ? 3.820 -5.623 4.258 1.00 96.56 94 LEU A O 1
ATOM 708 N N . ARG A 1 95 ? 4.621 -4.746 6.159 1.00 95.81 95 ARG A N 1
ATOM 709 C CA . ARG A 1 95 ? 5.843 -5.563 6.151 1.00 95.81 95 ARG A CA 1
ATOM 710 C C . ARG A 1 95 ? 5.523 -7.056 6.251 1.00 95.81 95 ARG A C 1
ATOM 712 O O . ARG A 1 95 ? 6.009 -7.818 5.424 1.00 95.81 95 ARG A O 1
ATOM 719 N N . GLY A 1 96 ? 4.674 -7.449 7.201 1.00 94.44 96 GLY A N 1
ATOM 720 C CA . GLY A 1 96 ? 4.264 -8.849 7.347 1.00 94.44 96 GLY A CA 1
ATOM 721 C C . GLY A 1 96 ? 3.527 -9.373 6.113 1.00 94.44 96 GLY A C 1
ATOM 722 O O . GLY A 1 96 ? 3.761 -10.498 5.681 1.00 94.44 96 GLY A O 1
ATOM 723 N N . TRP A 1 97 ? 2.686 -8.540 5.492 1.00 94.81 97 TRP A N 1
ATOM 724 C CA . TRP A 1 97 ? 2.023 -8.899 4.240 1.00 94.81 97 TRP A CA 1
ATOM 725 C C . TRP A 1 97 ? 3.009 -9.074 3.078 1.00 94.81 97 TRP A C 1
ATOM 727 O O . TRP A 1 97 ? 2.884 -10.033 2.326 1.00 94.81 97 TRP A O 1
ATOM 737 N N . VAL A 1 98 ? 3.994 -8.181 2.934 1.00 93.50 98 VAL A N 1
ATOM 738 C CA . VAL A 1 98 ? 5.030 -8.269 1.890 1.00 93.50 98 VAL A CA 1
ATOM 739 C C . VAL A 1 98 ? 5.858 -9.545 2.043 1.00 93.50 98 VAL A C 1
ATOM 741 O O . VAL A 1 98 ? 6.107 -10.226 1.053 1.00 93.50 98 VAL A O 1
ATOM 744 N N . GLU A 1 99 ? 6.271 -9.881 3.266 1.00 91.75 99 GLU A N 1
ATOM 745 C CA . GLU A 1 99 ? 6.994 -11.128 3.553 1.00 91.75 99 GLU A CA 1
ATOM 746 C C . GLU A 1 99 ? 6.165 -12.344 3.119 1.00 91.75 99 GLU A C 1
ATOM 748 O O . GLU A 1 99 ? 6.627 -13.152 2.313 1.00 91.75 99 GLU A O 1
ATOM 753 N N . TRP A 1 100 ? 4.899 -12.402 3.541 1.00 89.75 100 TRP A N 1
ATOM 754 C CA . TRP A 1 100 ? 3.979 -13.464 3.138 1.00 89.75 100 TRP A CA 1
ATOM 755 C C . TRP A 1 100 ? 3.743 -13.513 1.616 1.00 89.75 100 TRP A C 1
ATOM 757 O O . TRP A 1 100 ? 3.715 -14.595 1.028 1.00 89.75 100 TRP A O 1
ATOM 767 N N . PHE A 1 101 ? 3.617 -12.363 0.946 1.00 89.25 101 PHE A N 1
ATOM 768 C CA . PHE A 1 101 ? 3.396 -12.291 -0.500 1.00 89.25 101 PHE A CA 1
ATOM 769 C C . PHE A 1 101 ? 4.518 -12.986 -1.283 1.00 89.25 101 PHE A C 1
ATOM 771 O O . PHE A 1 101 ? 4.254 -13.730 -2.233 1.00 89.25 101 PHE A O 1
ATOM 778 N N . TRP A 1 102 ? 5.771 -12.775 -0.875 1.00 88.31 102 TRP A N 1
ATOM 779 C CA . TRP A 1 102 ? 6.922 -13.383 -1.539 1.00 88.31 102 TRP A CA 1
ATOM 780 C C . TRP A 1 102 ? 7.084 -14.873 -1.236 1.00 88.31 102 TRP A C 1
ATOM 782 O O . TRP A 1 102 ? 7.575 -15.606 -2.098 1.00 88.31 102 TRP A O 1
ATOM 792 N N . GLU A 1 103 ? 6.675 -15.317 -0.048 1.00 85.44 103 GLU A N 1
ATOM 793 C CA . GLU A 1 103 ? 6.742 -16.722 0.363 1.00 85.44 103 GLU A CA 1
ATOM 794 C C . GLU A 1 103 ? 5.641 -17.573 -0.280 1.00 85.44 103 GLU A C 1
ATOM 796 O O . GLU A 1 103 ? 5.926 -18.646 -0.813 1.00 85.44 103 GLU A O 1
ATOM 801 N N . ASP A 1 104 ? 4.397 -17.092 -0.263 1.00 75.75 104 ASP A N 1
ATOM 802 C CA . ASP A 1 104 ? 3.217 -17.910 -0.560 1.00 75.75 104 ASP A CA 1
ATOM 803 C C . ASP A 1 104 ? 2.640 -17.618 -1.955 1.00 75.75 104 ASP A C 1
ATOM 805 O O . ASP A 1 104 ? 2.423 -18.525 -2.765 1.00 75.75 104 ASP A O 1
ATOM 809 N N . VAL A 1 105 ? 2.455 -16.340 -2.299 1.00 70.38 105 VAL A N 1
ATOM 810 C CA . VAL A 1 105 ? 1.749 -15.931 -3.529 1.00 70.38 105 VAL A CA 1
ATOM 811 C C . VAL A 1 105 ? 2.662 -15.953 -4.746 1.00 70.38 105 VAL A C 1
ATOM 813 O O . VAL A 1 105 ? 2.326 -16.556 -5.768 1.00 70.38 105 VAL A O 1
ATOM 816 N N . ALA A 1 106 ? 3.846 -15.345 -4.647 1.00 62.00 106 ALA A N 1
ATOM 817 C CA . ALA A 1 106 ? 4.814 -15.337 -5.741 1.00 62.00 106 ALA A CA 1
ATOM 818 C C . ALA A 1 106 ? 5.296 -16.757 -6.099 1.00 62.00 106 ALA A C 1
ATOM 820 O O . ALA A 1 106 ? 5.686 -17.010 -7.240 1.00 62.00 106 ALA A O 1
ATOM 821 N N . PHE A 1 107 ? 5.237 -17.695 -5.147 1.00 57.62 107 PHE A N 1
ATOM 822 C CA . PHE A 1 107 ? 5.532 -19.107 -5.376 1.00 57.62 107 PHE A CA 1
ATOM 823 C C . PHE A 1 107 ? 4.327 -19.866 -5.952 1.00 57.62 107 PHE A C 1
ATOM 825 O O . PHE A 1 107 ? 4.481 -20.604 -6.924 1.00 57.62 107 PHE A O 1
ATOM 832 N N . SER A 1 108 ? 3.115 -19.650 -5.437 1.00 54.78 108 SER A N 1
ATOM 833 C CA . SER A 1 108 ? 1.917 -20.377 -5.886 1.00 54.78 108 SER A CA 1
ATOM 834 C C . SER A 1 108 ? 1.449 -19.982 -7.293 1.00 54.78 108 SER A C 1
ATOM 836 O O . SER A 1 108 ? 1.068 -20.856 -8.081 1.00 54.78 108 SER A O 1
ATOM 838 N N . CYS A 1 109 ? 1.558 -18.704 -7.676 1.00 50.19 109 CYS A N 1
ATOM 839 C CA . CYS A 1 109 ? 1.242 -18.245 -9.038 1.00 50.19 109 CYS A CA 1
ATOM 840 C C . CYS A 1 109 ? 2.188 -18.826 -10.102 1.00 50.19 109 CYS A C 1
ATOM 842 O O . CYS A 1 109 ? 1.806 -18.936 -11.261 1.00 50.19 109 CYS A O 1
ATOM 844 N N . SER A 1 110 ? 3.370 -19.313 -9.707 1.00 49.56 110 SER A N 1
ATOM 845 C CA . SER A 1 110 ? 4.294 -19.992 -10.624 1.00 49.56 110 SER A CA 1
ATOM 846 C C . SER A 1 110 ? 3.802 -21.364 -11.110 1.00 49.56 110 SER A C 1
ATOM 848 O O . SER A 1 110 ? 4.366 -21.916 -12.056 1.00 49.56 110 SER A O 1
ATOM 850 N N . SER A 1 111 ? 2.753 -21.908 -10.478 1.00 45.94 111 SER A N 1
ATOM 851 C CA . SER A 1 111 ? 2.237 -23.261 -10.723 1.00 45.94 111 SER A CA 1
ATOM 852 C C . SER A 1 111 ? 0.840 -23.310 -11.352 1.00 45.94 111 SER A C 1
ATOM 854 O O . SER A 1 111 ? 0.425 -24.370 -11.819 1.00 45.94 111 SER A O 1
ATOM 856 N N . SER A 1 112 ? 0.118 -22.184 -11.405 1.00 45.38 112 SER A N 1
ATOM 857 C CA . SER A 1 112 ? -1.219 -22.114 -12.002 1.00 45.38 112 SER A CA 1
ATOM 858 C C . SER A 1 112 ? -1.171 -21.420 -13.360 1.00 45.38 112 SER A C 1
ATOM 860 O O . SER A 1 112 ? -0.759 -20.278 -13.526 1.00 45.38 112 SER A O 1
ATOM 862 N N . THR A 1 113 ? -1.563 -22.180 -14.372 1.00 45.00 113 THR A N 1
ATOM 863 C CA . THR A 1 113 ? -1.603 -21.818 -15.782 1.00 45.00 113 THR A CA 1
ATOM 864 C C . THR A 1 113 ? -2.475 -20.581 -16.036 1.00 45.00 113 THR A C 1
ATOM 866 O O . THR A 1 113 ? -3.680 -20.696 -16.227 1.00 45.00 113 THR A O 1
ATOM 869 N N . SER A 1 114 ? -1.863 -19.403 -16.137 1.00 40.81 114 SER A N 1
ATOM 870 C CA . SER A 1 114 ? -2.388 -18.292 -16.946 1.00 40.81 114 SER A CA 1
ATOM 871 C C . SER A 1 114 ? -1.261 -17.611 -17.725 1.00 40.81 114 SER A C 1
ATOM 873 O O . SER A 1 114 ? -1.058 -16.399 -17.680 1.00 40.81 114 SER A O 1
ATOM 875 N N . SER A 1 115 ? -0.540 -18.439 -18.482 1.00 40.25 115 SER A N 1
ATOM 876 C CA . SER A 1 115 ? 0.129 -18.054 -19.726 1.00 40.25 115 SER A CA 1
ATOM 877 C C . SER A 1 115 ? -0.943 -17.594 -20.724 1.00 40.25 115 SER A C 1
ATOM 879 O O . SER A 1 115 ? -1.457 -18.382 -21.513 1.00 40.25 115 SER A O 1
ATOM 881 N N . ALA A 1 116 ? -1.383 -16.339 -20.616 1.00 37.75 116 ALA A N 1
ATOM 882 C CA . ALA A 1 116 ? -2.291 -15.756 -21.605 1.00 37.75 116 ALA A CA 1
ATOM 883 C C . ALA A 1 116 ? -2.107 -14.253 -21.859 1.00 37.75 116 ALA A C 1
ATOM 885 O O . ALA A 1 116 ? -2.711 -13.761 -22.805 1.00 37.75 116 ALA A O 1
ATOM 886 N N . LEU A 1 117 ? -1.298 -13.512 -21.084 1.00 41.97 117 LEU A N 1
ATOM 887 C CA . LEU A 1 117 ? -1.168 -12.057 -21.286 1.00 41.97 117 LEU A CA 1
ATOM 888 C C . LEU A 1 117 ? 0.255 -11.501 -21.399 1.00 41.97 117 LEU A C 1
ATOM 890 O O . LEU A 1 117 ? 0.388 -10.306 -21.640 1.00 41.97 117 LEU A O 1
ATOM 894 N N . ILE A 1 118 ? 1.310 -12.312 -21.305 1.00 41.03 118 ILE A N 1
ATOM 895 C CA . ILE A 1 118 ? 2.670 -11.824 -21.578 1.00 41.03 118 ILE A CA 1
ATOM 896 C C . ILE A 1 118 ? 3.315 -12.746 -22.603 1.00 41.03 118 ILE A C 1
ATOM 898 O O . ILE A 1 118 ? 3.396 -13.958 -22.404 1.00 41.03 118 ILE A O 1
ATOM 902 N N . GLY A 1 119 ? 3.651 -12.144 -23.742 1.00 35.22 119 GLY A N 1
ATOM 903 C CA . GLY A 1 119 ? 4.190 -12.801 -24.917 1.00 35.22 119 GLY A CA 1
ATOM 904 C C . GLY A 1 119 ? 5.470 -13.576 -24.626 1.00 35.22 119 GLY A C 1
ATOM 905 O O . GLY A 1 119 ? 6.339 -13.135 -23.882 1.00 35.22 119 GLY A O 1
ATOM 906 N N . ASP A 1 120 ? 5.503 -14.741 -25.256 1.00 40.47 120 ASP A N 1
ATOM 907 C CA . ASP A 1 120 ? 6.618 -15.624 -25.569 1.00 40.47 120 ASP A CA 1
ATOM 908 C C . ASP A 1 120 ? 8.008 -14.956 -25.551 1.00 40.47 120 ASP A C 1
ATOM 910 O O . ASP A 1 120 ? 8.260 -14.062 -26.360 1.00 40.47 120 ASP A O 1
ATOM 914 N N . SER A 1 121 ? 8.891 -15.396 -24.639 1.00 41.25 121 SER A N 1
ATOM 915 C CA . SER A 1 121 ? 10.349 -15.565 -24.823 1.00 41.25 121 SER A CA 1
ATOM 916 C C . SER A 1 121 ? 11.024 -16.070 -23.532 1.00 41.25 121 SER A C 1
ATOM 918 O O . SER A 1 121 ? 11.251 -15.311 -22.597 1.00 41.25 121 SER A O 1
ATOM 920 N N . ASP A 1 122 ? 11.357 -17.358 -23.555 1.00 39.06 122 ASP A N 1
ATOM 921 C CA . ASP A 1 122 ? 12.650 -17.953 -23.176 1.00 39.06 122 ASP A CA 1
ATOM 922 C C . ASP A 1 122 ? 13.152 -18.030 -21.707 1.00 39.06 122 ASP A C 1
ATOM 924 O O . ASP A 1 122 ? 13.307 -17.055 -20.981 1.00 39.06 122 ASP A O 1
ATOM 928 N N . GLU A 1 123 ? 13.466 -19.280 -21.340 1.0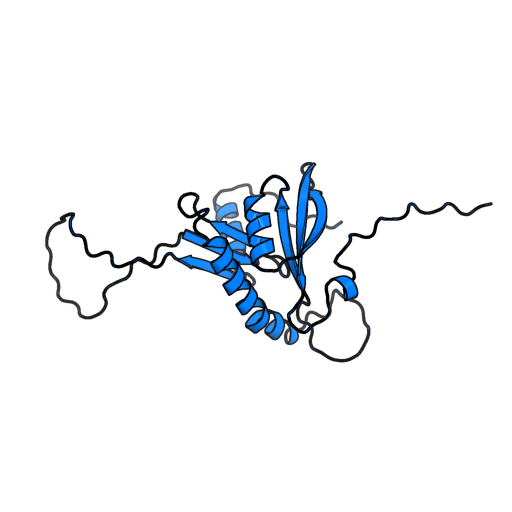0 42.31 123 GLU A N 1
ATOM 929 C CA . GLU A 1 123 ? 14.354 -19.802 -20.284 1.00 42.31 123 GLU A CA 1
ATOM 930 C C . GLU A 1 123 ? 14.181 -19.369 -18.805 1.00 42.31 123 GLU A C 1
ATOM 932 O O . GLU A 1 123 ? 14.988 -18.667 -18.204 1.00 42.31 123 GLU A O 1
ATOM 937 N N . GLY A 1 124 ? 13.241 -20.044 -18.127 1.00 39.28 124 GLY A N 1
ATOM 938 C CA . GLY A 1 124 ? 13.631 -20.836 -16.950 1.00 39.28 124 GLY A CA 1
ATOM 939 C C . GLY A 1 124 ? 13.561 -20.197 -15.556 1.00 39.28 124 GLY A C 1
ATOM 940 O O . GLY A 1 124 ? 14.546 -20.241 -14.825 1.00 39.28 124 GLY A O 1
ATOM 941 N N . ARG A 1 125 ? 12.381 -19.744 -15.109 1.00 41.41 125 ARG A N 1
ATOM 942 C CA . ARG A 1 125 ? 11.891 -19.873 -13.710 1.00 41.41 125 ARG A CA 1
ATOM 943 C C . ARG A 1 125 ? 10.419 -19.448 -13.646 1.00 41.41 125 ARG A C 1
ATOM 945 O O . ARG A 1 125 ? 10.044 -18.452 -14.242 1.00 41.41 125 ARG A O 1
ATOM 952 N N . GLY A 1 126 ? 9.587 -20.248 -12.975 1.00 40.75 126 GLY A N 1
ATOM 953 C CA . GLY A 1 126 ? 8.121 -20.203 -13.049 1.00 40.75 126 GLY A CA 1
ATOM 954 C C . GLY A 1 126 ? 7.469 -18.831 -12.812 1.00 40.75 126 GLY A C 1
ATOM 955 O O . GLY A 1 126 ? 7.966 -18.019 -12.034 1.00 40.75 126 GLY A O 1
ATOM 956 N N . GLY A 1 127 ? 6.332 -18.624 -13.490 1.00 53.91 127 GLY A N 1
ATOM 957 C CA . GLY A 1 127 ? 5.586 -17.367 -13.642 1.00 53.91 127 GLY A CA 1
ATOM 958 C C . GLY A 1 127 ? 4.946 -16.809 -12.370 1.00 53.91 127 GLY A C 1
ATOM 959 O O . GLY A 1 127 ? 3.728 -16.768 -12.246 1.00 53.91 127 GLY A O 1
ATOM 960 N N . GLY A 1 128 ? 5.772 -16.388 -11.417 1.00 66.62 128 GLY A N 1
ATOM 961 C CA . GLY A 1 128 ? 5.364 -15.536 -10.303 1.00 66.62 128 GLY A CA 1
ATOM 962 C C . GLY A 1 128 ? 5.518 -14.050 -10.633 1.00 66.62 128 GLY A C 1
ATOM 963 O O . GLY A 1 128 ? 6.217 -13.676 -11.572 1.00 66.62 128 GLY A O 1
ATOM 964 N N . TRP A 1 129 ? 4.895 -13.194 -9.826 1.00 82.94 129 TRP A N 1
ATOM 965 C CA . TRP A 1 129 ? 5.084 -11.745 -9.904 1.00 82.94 129 TRP A CA 1
ATOM 966 C C . TRP A 1 129 ? 6.521 -11.351 -9.526 1.00 82.94 129 TRP A C 1
ATOM 968 O O . TRP A 1 129 ? 7.094 -11.885 -8.574 1.00 82.94 129 TRP A O 1
ATOM 978 N N . GLU A 1 130 ? 7.100 -10.400 -10.260 1.00 87.75 130 GLU A N 1
ATOM 979 C CA . GLU A 1 130 ? 8.463 -9.893 -10.016 1.00 87.75 130 GLU A CA 1
ATOM 980 C C . GLU A 1 130 ? 8.500 -8.588 -9.224 1.00 87.75 130 GLU A C 1
ATOM 982 O O . GLU A 1 130 ? 9.560 -8.171 -8.761 1.00 87.75 130 GLU A O 1
ATOM 987 N N . PHE A 1 131 ? 7.346 -7.956 -9.041 1.00 91.44 131 PHE A N 1
ATOM 988 C CA . PHE A 1 131 ? 7.188 -6.754 -8.243 1.00 91.44 131 PHE A CA 1
ATOM 989 C C . PHE A 1 131 ? 5.809 -6.736 -7.577 1.00 91.44 131 PHE A C 1
ATOM 991 O O . PHE A 1 131 ? 4.913 -7.482 -7.969 1.00 91.44 131 PHE A O 1
ATOM 998 N N . VAL A 1 132 ? 5.668 -5.879 -6.571 1.00 93.44 132 VAL A N 1
ATOM 999 C CA . VAL A 1 132 ? 4.396 -5.422 -6.000 1.00 93.44 132 VAL A CA 1
ATOM 1000 C C . VAL A 1 132 ? 4.297 -3.926 -6.216 1.00 93.44 132 VAL A C 1
ATOM 1002 O O . VAL A 1 132 ? 5.311 -3.233 -6.137 1.00 93.44 132 VAL A O 1
ATOM 1005 N N . GLU A 1 133 ? 3.092 -3.415 -6.441 1.00 94.81 133 GLU A N 1
ATOM 1006 C CA . GLU A 1 133 ? 2.853 -1.979 -6.578 1.00 94.81 133 GLU A CA 1
ATOM 1007 C C . GLU A 1 133 ? 1.830 -1.432 -5.575 1.00 94.81 133 GLU A C 1
ATOM 1009 O O . GLU A 1 133 ? 1.010 -2.160 -5.021 1.00 94.81 133 GLU A O 1
ATOM 1014 N N . ALA A 1 134 ? 1.884 -0.130 -5.325 1.00 95.44 134 ALA A N 1
ATOM 1015 C CA . ALA A 1 134 ? 0.920 0.600 -4.518 1.00 95.44 134 ALA A CA 1
ATOM 1016 C C . ALA A 1 134 ? 0.660 1.971 -5.146 1.00 95.44 134 ALA A C 1
ATOM 1018 O O . ALA A 1 134 ? 1.591 2.656 -5.568 1.00 95.44 134 ALA A O 1
ATOM 1019 N N . HIS A 1 135 ? -0.609 2.367 -5.170 1.00 94.56 135 HIS A N 1
ATOM 1020 C CA . HIS A 1 135 ? -1.062 3.665 -5.659 1.00 94.56 135 HIS A CA 1
ATOM 1021 C C . HIS A 1 135 ? -1.469 4.525 -4.473 1.00 94.56 135 HIS A C 1
ATOM 1023 O O . HIS A 1 135 ? -2.226 4.084 -3.603 1.00 94.56 135 HIS A O 1
ATOM 1029 N N . VAL A 1 136 ? -0.938 5.742 -4.410 1.00 94.06 136 VAL A N 1
ATOM 1030 C CA . VAL A 1 136 ? -1.181 6.650 -3.291 1.00 94.06 136 VAL A CA 1
ATOM 1031 C C . VAL A 1 136 ? -1.412 8.054 -3.814 1.00 94.06 136 VAL A C 1
ATOM 1033 O O . VAL A 1 136 ? -0.569 8.589 -4.520 1.00 94.06 136 VAL A O 1
ATOM 1036 N N . ASP A 1 137 ? -2.521 8.666 -3.412 1.00 93.75 137 ASP A N 1
ATOM 1037 C CA . ASP A 1 137 ? -2.777 10.090 -3.640 1.00 93.75 137 ASP A CA 1
ATOM 1038 C C . ASP A 1 137 ? -1.603 10.945 -3.119 1.00 93.75 137 ASP A C 1
ATOM 1040 O O . ASP A 1 137 ? -1.110 10.719 -2.006 1.00 93.75 137 ASP A O 1
ATOM 1044 N N . VAL A 1 138 ? -1.155 11.926 -3.906 1.00 92.56 138 VAL A N 1
ATOM 1045 C CA . VAL A 1 138 ? -0.004 12.785 -3.582 1.00 92.56 138 VAL A CA 1
ATOM 1046 C C . VAL A 1 138 ? -0.166 13.522 -2.242 1.00 92.56 138 VAL A C 1
ATOM 1048 O O . VAL A 1 138 ? 0.821 13.792 -1.550 1.00 92.56 138 VAL A O 1
ATOM 1051 N N . GLU A 1 139 ? -1.400 13.791 -1.806 1.00 93.00 139 GLU A N 1
ATOM 1052 C CA . GLU A 1 139 ? -1.689 14.428 -0.520 1.00 93.00 139 GLU A CA 1
ATOM 1053 C C . GLU A 1 139 ? -1.546 13.455 0.667 1.00 93.00 139 GLU A C 1
ATOM 1055 O O . GLU A 1 139 ? -1.359 13.864 1.822 1.00 93.00 139 GLU A O 1
ATOM 1060 N N . ASN A 1 140 ? -1.561 12.142 0.418 1.00 93.00 140 ASN A N 1
ATOM 1061 C CA . ASN A 1 140 ? -1.450 11.101 1.439 1.00 93.00 140 ASN A CA 1
ATOM 1062 C C . ASN A 1 140 ? 0.015 10.794 1.802 1.00 93.00 140 ASN A C 1
ATOM 1064 O O . ASN A 1 140 ? 0.501 9.658 1.767 1.00 93.00 140 ASN A O 1
ATOM 1068 N N . VAL A 1 141 ? 0.708 11.829 2.284 1.00 94.19 141 VAL A N 1
ATOM 1069 C CA . VAL A 1 141 ? 2.112 11.785 2.738 1.00 94.19 141 VAL A CA 1
ATOM 1070 C C . VAL A 1 141 ? 2.367 10.701 3.789 1.00 94.19 141 VAL A C 1
ATOM 1072 O O . VAL A 1 141 ? 3.473 10.176 3.913 1.00 94.19 141 VAL A O 1
ATOM 1075 N N . ARG A 1 142 ? 1.347 10.326 4.568 1.00 92.94 142 ARG A N 1
ATOM 1076 C CA . ARG A 1 142 ? 1.489 9.278 5.587 1.00 92.94 142 ARG A CA 1
ATOM 1077 C C . ARG A 1 142 ? 1.665 7.900 4.971 1.00 92.94 142 ARG A C 1
ATOM 1079 O O . ARG A 1 142 ? 2.502 7.152 5.463 1.00 92.94 142 ARG A O 1
ATOM 1086 N N . SER A 1 143 ? 0.909 7.584 3.924 1.00 94.69 143 SER A N 1
ATOM 1087 C CA . SER A 1 143 ? 1.017 6.289 3.250 1.00 94.69 143 SER A CA 1
ATOM 1088 C C . SER A 1 143 ? 2.303 6.188 2.445 1.00 94.69 143 SER A C 1
ATOM 1090 O O . SER A 1 143 ? 2.943 5.144 2.486 1.00 94.69 143 SER A O 1
ATOM 1092 N N . MET A 1 144 ? 2.765 7.294 1.855 1.00 96.06 144 MET A N 1
ATOM 1093 C CA . MET A 1 144 ? 4.093 7.355 1.232 1.00 96.06 144 MET A CA 1
ATOM 1094 C C . MET A 1 144 ? 5.209 7.010 2.233 1.00 96.06 144 MET A C 1
ATOM 1096 O O . MET A 1 144 ? 6.024 6.131 1.976 1.00 96.06 144 MET A O 1
ATOM 1100 N N . ARG A 1 145 ? 5.180 7.578 3.448 1.00 96.31 145 ARG A N 1
ATOM 1101 C CA . ARG A 1 145 ? 6.144 7.218 4.510 1.00 96.31 145 ARG A CA 1
ATOM 1102 C C . ARG A 1 145 ? 6.050 5.762 4.965 1.00 96.31 145 ARG A C 1
ATOM 1104 O O . ARG A 1 145 ? 7.029 5.221 5.474 1.00 96.31 145 ARG A O 1
ATOM 1111 N N . VAL A 1 146 ? 4.867 5.149 4.892 1.00 97.19 146 VAL A N 1
ATOM 1112 C CA . VAL A 1 146 ? 4.708 3.718 5.190 1.00 97.19 146 VAL A CA 1
ATOM 1113 C C . VAL A 1 146 ? 5.419 2.901 4.116 1.00 97.19 146 VAL A C 1
ATOM 1115 O O . VAL A 1 146 ? 6.234 2.058 4.477 1.00 97.19 146 VAL A O 1
ATOM 1118 N N . LEU A 1 147 ? 5.181 3.221 2.841 1.00 97.06 147 LEU A N 1
ATOM 1119 C CA . LEU A 1 147 ? 5.784 2.557 1.685 1.00 97.06 147 LEU A CA 1
ATOM 1120 C C . LEU A 1 147 ? 7.316 2.631 1.710 1.00 97.06 147 LEU A C 1
ATOM 1122 O O . LEU A 1 147 ? 7.968 1.586 1.637 1.00 97.06 147 LEU A O 1
ATOM 1126 N N . GLU A 1 148 ? 7.884 3.817 1.954 1.00 96.62 148 GLU A N 1
ATOM 1127 C CA . GLU A 1 148 ? 9.332 4.014 2.142 1.00 96.62 148 GLU A CA 1
ATOM 1128 C C . GLU A 1 148 ? 9.904 3.089 3.229 1.00 96.62 148 GLU A C 1
ATOM 1130 O O . GLU A 1 148 ? 10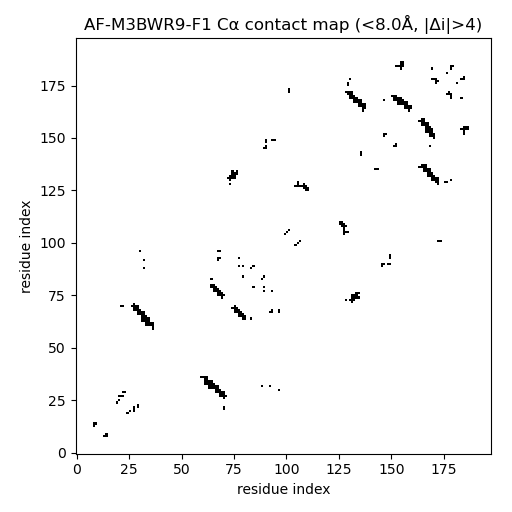.898 2.395 3.025 1.00 96.62 148 GLU A O 1
ATOM 1135 N N . LYS A 1 149 ? 9.252 3.025 4.399 1.00 96.75 149 LYS A N 1
ATOM 1136 C CA . LYS A 1 149 ? 9.699 2.191 5.533 1.00 96.75 149 LYS A CA 1
ATOM 1137 C C . LYS A 1 149 ? 9.569 0.691 5.281 1.00 96.75 149 LYS A C 1
ATOM 1139 O O . LYS A 1 149 ? 10.203 -0.107 5.982 1.00 96.75 149 LYS A O 1
ATOM 1144 N N . THR A 1 150 ? 8.720 0.307 4.337 1.00 96.56 150 THR A N 1
ATOM 1145 C CA . THR A 1 150 ? 8.556 -1.078 3.886 1.00 96.56 150 THR A CA 1
ATOM 1146 C C . THR A 1 150 ? 9.430 -1.426 2.682 1.00 96.56 150 THR A C 1
ATOM 1148 O O . THR A 1 150 ? 9.393 -2.566 2.238 1.00 96.56 150 THR A O 1
ATOM 1151 N N . GLY A 1 151 ? 10.252 -0.490 2.194 1.00 95.44 151 GLY A N 1
ATOM 1152 C CA . GLY A 1 151 ? 11.231 -0.730 1.130 1.00 95.44 151 GLY A CA 1
ATOM 1153 C C . GLY A 1 151 ? 10.717 -0.482 -0.287 1.00 95.44 151 GLY A C 1
ATOM 1154 O O . GLY A 1 151 ? 11.434 -0.765 -1.243 1.00 95.44 151 GLY A O 1
ATOM 1155 N N . PHE A 1 152 ? 9.502 0.048 -0.447 1.00 96.94 152 PHE A N 1
ATOM 1156 C CA . PHE A 1 152 ? 9.016 0.451 -1.762 1.00 96.94 152 PHE A CA 1
ATOM 1157 C C . PHE A 1 152 ? 9.793 1.666 -2.269 1.00 96.94 152 PHE A C 1
ATOM 1159 O O . PHE A 1 152 ? 10.184 2.548 -1.502 1.00 96.94 152 PHE A O 1
ATOM 1166 N N . THR A 1 153 ? 9.944 1.730 -3.585 1.00 96.25 153 THR A N 1
ATOM 1167 C CA . THR A 1 153 ? 10.560 2.843 -4.301 1.00 96.25 153 THR A CA 1
ATOM 1168 C C . THR A 1 153 ? 9.488 3.618 -5.057 1.00 96.25 153 THR A C 1
ATOM 1170 O O . THR A 1 153 ? 8.610 3.020 -5.674 1.00 96.25 153 THR A O 1
ATOM 1173 N N . ARG A 1 154 ? 9.543 4.949 -4.998 1.00 94.88 154 ARG A N 1
ATOM 1174 C CA . ARG A 1 154 ? 8.692 5.836 -5.799 1.00 94.88 154 ARG A CA 1
ATOM 1175 C C . ARG A 1 154 ? 9.107 5.748 -7.268 1.00 94.88 154 ARG A C 1
ATOM 1177 O O . ARG A 1 154 ? 10.281 5.955 -7.555 1.00 94.88 154 ARG A O 1
ATOM 1184 N N . CYS A 1 155 ? 8.165 5.493 -8.171 1.00 92.44 155 CYS A N 1
ATOM 1185 C CA . CYS A 1 155 ? 8.462 5.238 -9.583 1.00 92.44 155 CYS A CA 1
ATOM 1186 C C . CYS A 1 155 ? 7.824 6.263 -10.526 1.00 92.44 155 CYS A C 1
ATOM 1188 O O . CYS A 1 155 ? 8.508 6.863 -11.347 1.00 92.44 155 CYS A O 1
ATOM 1190 N N . GLU A 1 156 ? 6.513 6.475 -10.423 1.00 90.81 156 GLU A N 1
ATOM 1191 C CA . GLU A 1 156 ? 5.756 7.256 -11.410 1.00 90.81 156 GLU A CA 1
ATOM 1192 C C . GLU A 1 156 ? 4.761 8.192 -10.734 1.00 90.81 156 GLU A C 1
ATOM 1194 O O . GLU A 1 156 ? 4.236 7.887 -9.664 1.00 90.81 156 GLU A O 1
ATOM 1199 N N . ASP A 1 157 ? 4.498 9.320 -11.386 1.00 90.94 157 ASP A N 1
ATOM 1200 C CA . ASP A 1 157 ? 3.393 10.217 -11.073 1.00 90.94 157 ASP A CA 1
ATOM 1201 C C . ASP A 1 157 ? 2.318 10.025 -12.142 1.00 90.94 157 ASP A C 1
ATOM 1203 O O . ASP A 1 157 ? 2.569 10.209 -13.334 1.00 90.94 157 ASP A O 1
ATOM 1207 N N . LEU A 1 158 ? 1.127 9.627 -11.716 1.00 88.50 158 LEU A N 1
ATOM 1208 C CA . LEU A 1 158 ? -0.034 9.418 -12.565 1.00 88.50 158 LEU A CA 1
ATOM 1209 C C . LEU A 1 158 ? -1.115 10.435 -12.223 1.00 88.50 158 LEU A C 1
ATOM 1211 O O . LEU A 1 158 ? -1.151 11.020 -11.142 1.00 88.50 158 LEU A O 1
ATOM 1215 N N . ARG A 1 159 ? -2.035 10.622 -13.162 1.00 87.12 159 ARG A N 1
ATOM 1216 C CA . ARG A 1 159 ? -3.283 11.327 -12.901 1.00 87.12 159 ARG A CA 1
ATOM 1217 C C . ARG A 1 159 ? -4.432 10.362 -13.138 1.00 87.12 159 ARG A C 1
ATOM 1219 O O . ARG A 1 159 ? -4.519 9.772 -14.215 1.00 87.12 159 ARG A O 1
ATOM 1226 N N . ASP A 1 160 ? -5.274 10.179 -12.129 1.00 78.94 160 ASP A N 1
ATOM 1227 C CA . ASP A 1 160 ? -6.436 9.309 -12.239 1.00 78.94 160 ASP A CA 1
ATOM 1228 C C . ASP A 1 160 ? -7.513 9.930 -13.151 1.00 78.94 160 ASP A C 1
ATOM 1230 O O . ASP A 1 160 ? -7.415 11.072 -13.616 1.00 78.94 160 ASP A O 1
ATOM 1234 N N . LEU A 1 161 ? -8.570 9.163 -13.427 1.00 74.94 161 LEU A N 1
ATOM 1235 C CA . LEU A 1 161 ? -9.674 9.605 -14.287 1.00 74.94 161 LEU A CA 1
ATOM 1236 C C . LEU A 1 161 ? -10.469 10.785 -13.703 1.00 74.94 161 LEU A C 1
ATOM 1238 O O . LEU A 1 161 ? -11.163 11.482 -14.442 1.00 74.94 161 LEU A O 1
ATOM 1242 N N . GLU A 1 162 ? -10.382 10.996 -12.392 1.00 78.31 162 GLU A N 1
ATOM 1243 C CA . GLU A 1 162 ? -11.027 12.087 -11.659 1.00 78.31 162 GLU A CA 1
ATOM 1244 C C . GLU A 1 162 ? -10.125 13.332 -11.587 1.00 78.31 162 GLU A C 1
ATOM 1246 O O . GLU A 1 162 ? -10.532 14.369 -11.062 1.00 78.31 162 GLU A O 1
ATOM 1251 N N . GLY A 1 163 ? -8.920 13.262 -12.163 1.00 82.12 163 GLY A N 1
ATOM 1252 C CA . GLY A 1 163 ? -7.950 14.347 -12.198 1.00 82.12 163 GLY A CA 1
ATOM 1253 C C . GLY A 1 163 ? -7.068 14.442 -10.953 1.00 82.12 163 GLY A C 1
ATOM 1254 O O . GLY A 1 163 ? -6.304 15.403 -10.852 1.00 82.12 163 GLY A O 1
ATOM 1255 N N . ARG A 1 164 ? -7.149 13.481 -10.026 1.00 83.88 164 ARG A N 1
ATOM 1256 C CA . ARG A 1 164 ? -6.296 13.423 -8.834 1.00 83.88 164 ARG A CA 1
ATOM 1257 C C . ARG A 1 164 ? -4.912 12.922 -9.193 1.00 83.88 164 ARG A C 1
ATOM 1259 O O . ARG A 1 164 ? -4.749 12.053 -10.045 1.00 83.88 164 ARG A O 1
ATOM 1266 N N . GLU A 1 165 ? -3.919 13.492 -8.535 1.00 91.88 165 GLU A N 1
ATOM 1267 C CA . GLU A 1 165 ? -2.525 13.115 -8.719 1.00 91.88 165 GLU A CA 1
ATOM 1268 C C . GLU A 1 165 ? -2.194 11.949 -7.788 1.00 91.88 165 GLU A C 1
ATOM 1270 O O . GLU A 1 165 ? -2.336 12.037 -6.567 1.00 91.88 165 GLU A O 1
ATOM 1275 N N . GLU A 1 166 ? -1.763 10.844 -8.380 1.00 92.44 166 GLU A N 1
ATOM 1276 C CA . GLU A 1 166 ? -1.357 9.632 -7.687 1.00 92.44 166 GLU A CA 1
ATOM 1277 C C . GLU A 1 166 ? 0.125 9.372 -7.921 1.00 92.44 166 GLU A C 1
ATOM 1279 O O . GLU A 1 166 ? 0.681 9.664 -8.975 1.00 92.44 166 GLU A O 1
ATOM 1284 N N . VAL A 1 167 ? 0.763 8.763 -6.936 1.00 93.88 167 VAL A N 1
ATOM 1285 C CA . VAL A 1 167 ? 2.146 8.321 -7.004 1.00 93.88 167 VAL A CA 1
ATOM 1286 C C . VAL A 1 167 ? 2.160 6.800 -6.970 1.00 93.88 167 VAL A C 1
ATOM 1288 O O . VAL A 1 167 ? 1.603 6.188 -6.051 1.00 93.88 167 VAL A O 1
ATOM 1291 N N . VAL A 1 168 ? 2.825 6.191 -7.947 1.00 94.56 168 VAL A N 1
ATOM 1292 C CA . VAL A 1 168 ? 3.047 4.746 -8.017 1.00 94.56 168 VAL A CA 1
ATOM 1293 C C . VAL A 1 168 ? 4.341 4.401 -7.301 1.00 94.56 168 VAL A C 1
ATOM 1295 O O . VAL A 1 168 ? 5.412 4.943 -7.591 1.00 94.56 168 VAL A O 1
ATOM 1298 N N . TRP A 1 169 ? 4.235 3.460 -6.375 1.00 96.56 169 TRP A N 1
ATOM 1299 C CA . TRP A 1 169 ? 5.343 2.907 -5.615 1.00 96.56 169 TRP A CA 1
ATOM 1300 C C . TRP A 1 169 ? 5.492 1.432 -5.940 1.00 96.56 169 TRP A C 1
ATOM 1302 O O . TRP A 1 169 ? 4.496 0.714 -5.954 1.00 96.56 169 TRP A O 1
ATOM 1312 N N . ARG A 1 170 ? 6.719 0.956 -6.161 1.00 95.69 170 ARG A N 1
ATOM 1313 C CA . ARG A 1 170 ? 6.985 -0.449 -6.494 1.00 95.69 170 ARG A CA 1
ATOM 1314 C C . ARG A 1 170 ? 8.034 -1.061 -5.578 1.00 95.69 170 ARG A C 1
ATOM 1316 O O . ARG A 1 170 ? 8.954 -0.386 -5.121 1.00 95.69 170 ARG A O 1
ATOM 1323 N N . LEU A 1 171 ? 7.896 -2.353 -5.320 1.00 94.81 171 LEU A N 1
ATOM 1324 C CA . LEU A 1 171 ? 8.859 -3.165 -4.589 1.00 94.81 171 LEU A CA 1
ATOM 1325 C C . LEU A 1 171 ? 9.209 -4.383 -5.440 1.00 94.81 171 LEU A C 1
ATOM 1327 O O . LEU A 1 171 ? 8.333 -5.196 -5.729 1.00 94.81 171 LEU A O 1
ATOM 1331 N N . ALA A 1 172 ? 10.476 -4.505 -5.835 1.00 92.81 172 ALA A N 1
ATOM 1332 C CA . ALA A 1 172 ? 10.962 -5.673 -6.563 1.00 92.81 172 ALA A CA 1
ATOM 1333 C C . ALA A 1 172 ? 11.018 -6.911 -5.661 1.00 92.81 172 ALA A C 1
ATOM 1335 O O . ALA A 1 172 ? 11.233 -6.819 -4.448 1.00 92.81 172 ALA A O 1
ATOM 1336 N N . ARG A 1 173 ? 10.881 -8.082 -6.281 1.00 90.31 173 ARG A N 1
ATOM 1337 C CA . ARG A 1 173 ? 11.040 -9.371 -5.619 1.00 90.31 173 ARG A CA 1
ATOM 1338 C C . ARG A 1 173 ? 12.448 -9.494 -5.017 1.00 90.31 173 ARG A C 1
ATOM 1340 O O . ARG A 1 173 ? 13.435 -9.356 -5.746 1.00 90.31 173 ARG A O 1
ATOM 1347 N N . PRO A 1 174 ? 12.576 -9.847 -3.727 1.00 88.31 174 PRO A N 1
ATOM 1348 C CA . PRO A 1 174 ? 13.876 -10.105 -3.119 1.00 88.31 174 PRO A CA 1
ATOM 1349 C C . PRO A 1 174 ? 14.655 -11.199 -3.868 1.00 88.31 174 PRO A C 1
ATOM 1351 O O . PRO A 1 174 ? 14.141 -12.293 -4.099 1.00 88.31 174 PRO A O 1
ATOM 1354 N N . GLY A 1 175 ? 15.902 -10.902 -4.251 1.00 84.12 175 GLY A N 1
ATOM 1355 C CA . GLY A 1 175 ? 16.776 -11.828 -4.985 1.00 84.12 175 GLY A CA 1
ATOM 1356 C C . GLY A 1 175 ? 16.394 -12.070 -6.454 1.00 84.12 175 GLY A C 1
ATOM 1357 O O . GLY A 1 175 ? 16.974 -12.959 -7.077 1.00 84.12 175 GLY A O 1
ATOM 1358 N N . GLY A 1 176 ? 15.417 -11.326 -6.986 1.00 83.31 176 GLY A N 1
ATOM 1359 C CA . GLY A 1 176 ? 15.069 -11.289 -8.407 1.00 83.31 176 GLY A CA 1
ATOM 1360 C C . GLY A 1 176 ? 15.745 -10.133 -9.148 1.00 83.31 176 GLY A C 1
ATOM 1361 O O . GLY A 1 176 ? 16.753 -9.596 -8.688 1.00 83.31 176 GLY A O 1
ATOM 1362 N N . ARG A 1 177 ? 15.163 -9.757 -10.293 1.00 85.56 177 ARG A N 1
ATOM 1363 C CA . ARG A 1 177 ? 15.570 -8.575 -11.062 1.00 85.56 177 ARG A CA 1
ATOM 1364 C C . ARG A 1 177 ? 15.279 -7.287 -10.298 1.00 85.56 177 ARG A C 1
ATOM 1366 O O . ARG A 1 177 ? 14.291 -7.213 -9.563 1.00 85.56 177 ARG A O 1
ATOM 1373 N N . THR A 1 178 ? 16.117 -6.273 -10.478 1.00 89.25 178 THR A N 1
ATOM 1374 C CA . THR A 1 178 ? 15.864 -4.951 -9.889 1.00 89.25 178 THR A CA 1
ATOM 1375 C C . THR A 1 178 ? 14.764 -4.206 -10.651 1.00 89.25 178 THR A C 1
ATOM 1377 O O . THR A 1 178 ? 14.409 -4.566 -11.774 1.00 89.25 178 THR A O 1
ATOM 1380 N N . LEU A 1 179 ? 14.202 -3.142 -10.063 1.00 88.12 179 LEU A N 1
ATOM 1381 C CA . LEU A 1 179 ? 13.189 -2.337 -10.759 1.00 88.12 179 LEU A CA 1
ATOM 1382 C C . LEU A 1 179 ? 13.761 -1.659 -12.019 1.00 88.12 179 LEU A C 1
ATOM 1384 O O . LEU A 1 179 ? 13.020 -1.440 -12.973 1.00 88.12 179 LEU A O 1
ATOM 1388 N N . GLU A 1 180 ? 15.063 -1.353 -12.046 1.00 87.56 180 GLU A N 1
ATOM 1389 C CA . GLU A 1 180 ? 15.770 -0.822 -13.219 1.00 87.56 180 GLU A CA 1
ATOM 1390 C C . GLU A 1 180 ? 15.791 -1.849 -14.352 1.00 87.56 180 GLU A C 1
ATOM 1392 O O . GLU A 1 180 ? 15.451 -1.524 -15.486 1.00 87.56 180 GLU A O 1
ATOM 1397 N N . GLU A 1 181 ? 16.161 -3.093 -14.039 1.00 86.06 181 GLU A N 1
ATOM 1398 C CA . GLU A 1 181 ? 16.233 -4.199 -15.001 1.00 86.06 181 GLU A CA 1
ATOM 1399 C C . GLU A 1 181 ? 14.855 -4.561 -15.566 1.00 86.06 181 GLU A C 1
ATOM 1401 O O . GLU A 1 181 ? 14.748 -5.026 -16.700 1.00 86.06 181 GLU A O 1
ATOM 1406 N N . LEU A 1 182 ? 13.799 -4.323 -14.785 1.00 84.38 182 LEU A N 1
ATOM 1407 C CA . LEU A 1 182 ? 12.410 -4.468 -15.213 1.00 84.38 182 LEU A CA 1
ATOM 1408 C C . LEU A 1 182 ? 11.885 -3.250 -15.995 1.00 84.38 182 LEU A C 1
ATOM 1410 O O . LEU A 1 182 ? 10.783 -3.313 -16.532 1.00 84.38 182 LEU A O 1
ATOM 1414 N N . GLY A 1 183 ? 12.634 -2.142 -16.059 1.00 85.69 183 GLY A N 1
ATOM 1415 C CA . GLY A 1 183 ? 12.191 -0.899 -16.701 1.00 85.69 183 GLY A CA 1
ATOM 1416 C C . GLY A 1 183 ? 11.071 -0.174 -15.944 1.00 85.69 183 GLY A C 1
ATOM 1417 O O . GLY A 1 183 ? 10.300 0.563 -16.549 1.00 85.69 183 GLY A O 1
ATOM 1418 N N . LEU A 1 184 ? 10.963 -0.386 -14.628 1.00 85.50 184 LEU A N 1
ATOM 1419 C CA . LEU A 1 184 ? 9.843 0.060 -13.789 1.00 85.50 184 LEU A CA 1
ATOM 1420 C C . LEU A 1 184 ? 10.159 1.269 -1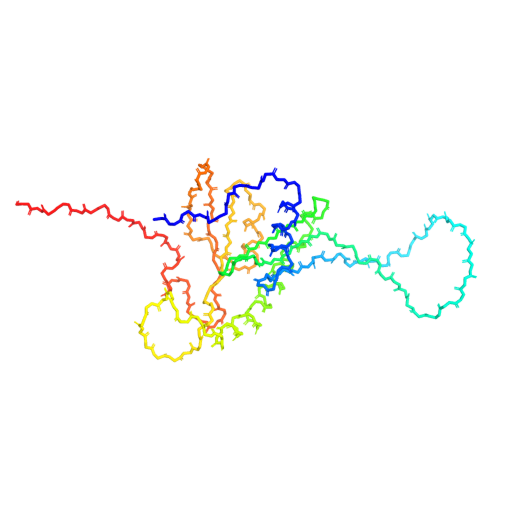2.894 1.00 85.50 184 LEU A C 1
ATOM 1422 O O . LEU A 1 184 ? 9.330 1.630 -12.062 1.00 85.50 184 LEU A O 1
ATOM 1426 N N . LEU A 1 185 ? 11.340 1.883 -12.994 1.00 78.12 185 LEU A N 1
ATOM 1427 C CA . LEU A 1 185 ? 11.716 3.009 -12.120 1.00 78.12 185 LEU A CA 1
ATOM 1428 C C . LEU A 1 185 ? 11.349 4.385 -12.637 1.00 78.12 185 LEU A C 1
ATOM 1430 O O . LEU A 1 185 ? 11.175 5.290 -11.833 1.00 78.12 185 LEU A O 1
ATOM 1434 N N . ASN A 1 186 ? 11.236 4.534 -13.949 1.00 65.81 186 ASN A N 1
ATOM 1435 C CA . ASN A 1 186 ? 10.862 5.781 -14.581 1.00 65.81 186 ASN A CA 1
ATOM 1436 C C . ASN A 1 186 ? 9.837 5.425 -15.645 1.00 65.81 186 ASN A C 1
ATOM 1438 O O . ASN A 1 186 ? 10.170 4.694 -16.580 1.00 65.81 186 ASN A O 1
ATOM 1442 N N . GLY A 1 187 ? 8.615 5.941 -15.513 1.00 54.06 187 GLY A N 1
ATOM 1443 C CA . GLY A 1 187 ? 7.687 5.953 -16.635 1.00 54.06 187 GLY A CA 1
ATOM 1444 C C . GLY A 1 187 ? 8.427 6.567 -17.814 1.00 54.06 187 GLY A C 1
ATOM 1445 O O . GLY A 1 187 ? 8.997 7.653 -17.680 1.00 54.06 187 GLY A O 1
ATOM 1446 N N . VAL A 1 188 ? 8.519 5.825 -18.917 1.00 44.03 188 VAL A N 1
ATOM 1447 C CA . VAL A 1 188 ? 9.120 6.297 -20.163 1.00 44.03 188 VAL A CA 1
ATOM 1448 C C . VAL A 1 188 ? 8.582 7.704 -20.410 1.00 44.03 188 VAL A C 1
ATOM 1450 O O . VAL A 1 188 ? 7.376 7.890 -20.561 1.00 44.03 188 VAL A O 1
ATOM 1453 N N . GLN A 1 189 ? 9.462 8.709 -20.386 1.00 41.56 189 GLN A N 1
ATOM 1454 C CA . GLN A 1 189 ? 9.126 9.977 -21.009 1.00 41.56 189 GLN A CA 1
ATOM 1455 C C . GLN A 1 189 ? 8.916 9.623 -22.474 1.00 41.56 189 GLN A C 1
ATOM 1457 O O . GLN A 1 189 ? 9.881 9.275 -23.150 1.00 41.56 189 GLN A O 1
ATOM 1462 N N . ASP A 1 190 ? 7.661 9.604 -22.921 1.00 41.88 190 ASP A N 1
ATOM 1463 C CA . ASP A 1 190 ? 7.328 9.520 -24.337 1.00 41.88 190 ASP A CA 1
ATOM 1464 C C . ASP A 1 190 ? 8.041 10.702 -25.000 1.00 41.88 190 ASP A C 1
ATOM 1466 O O . ASP A 1 190 ? 7.608 11.855 -24.908 1.00 41.88 190 ASP A O 1
ATOM 1470 N N . GLU A 1 191 ? 9.212 10.439 -25.577 1.00 44.62 191 GLU A N 1
ATOM 1471 C CA . GLU A 1 191 ? 9.895 11.417 -26.397 1.00 44.62 191 GLU A CA 1
ATOM 1472 C C . GLU A 1 191 ? 8.950 11.667 -27.580 1.00 44.62 191 GLU A C 1
ATOM 1474 O O . GLU A 1 191 ? 8.559 10.711 -28.260 1.00 44.62 191 GLU A O 1
ATOM 1479 N N . PRO A 1 192 ? 8.475 12.909 -27.784 1.00 55.44 192 PRO A N 1
ATOM 1480 C CA . PRO A 1 192 ? 7.448 13.175 -28.776 1.00 55.44 192 PRO A CA 1
ATOM 1481 C C . PRO A 1 192 ? 7.928 12.668 -30.140 1.00 55.44 192 PRO A C 1
ATOM 1483 O O . PRO A 1 192 ? 9.074 12.939 -30.510 1.00 55.44 192 PRO A O 1
ATOM 1486 N N . PRO A 1 193 ? 7.088 11.934 -30.896 1.00 56.62 193 PRO A N 1
ATOM 1487 C CA . PRO A 1 193 ? 7.510 11.315 -32.142 1.00 56.62 193 PRO A CA 1
ATOM 1488 C C . PRO A 1 193 ? 8.054 12.389 -33.081 1.00 56.62 193 PRO A C 1
ATOM 1490 O O . PRO A 1 193 ? 7.331 13.303 -33.486 1.00 56.62 193 PRO A O 1
ATOM 1493 N N . VAL A 1 194 ? 9.343 12.289 -33.408 1.00 64.38 194 VAL A N 1
ATOM 1494 C CA . VAL A 1 194 ? 9.990 13.214 -34.337 1.00 64.38 194 VAL A CA 1
ATOM 1495 C C . VAL A 1 194 ? 9.371 12.973 -35.716 1.00 64.38 194 VAL A C 1
ATOM 1497 O O . VAL A 1 194 ? 9.460 11.852 -36.229 1.00 64.38 194 VAL A O 1
ATOM 1500 N N . PRO A 1 195 ? 8.711 13.972 -36.330 1.00 61.16 195 PRO A N 1
ATOM 1501 C CA . PRO A 1 195 ? 8.157 13.793 -37.661 1.00 61.16 195 PRO A CA 1
ATOM 1502 C C . PRO A 1 195 ? 9.298 13.514 -38.651 1.00 61.16 195 PRO A C 1
ATOM 1504 O O . PRO A 1 195 ? 10.371 14.115 -38.527 1.00 61.16 195 PRO A O 1
ATOM 1507 N N . PRO A 1 196 ? 9.095 12.618 -39.633 1.00 61.00 196 PRO A N 1
ATOM 1508 C CA . PRO A 1 196 ? 10.114 12.329 -40.629 1.00 61.00 196 PRO A CA 1
ATOM 1509 C C . PRO A 1 196 ? 10.477 13.620 -41.365 1.00 61.00 196 PRO A C 1
ATOM 1511 O O . PRO A 1 196 ? 9.608 14.298 -41.917 1.00 61.00 196 PRO A O 1
ATOM 1514 N N . VAL A 1 197 ? 11.765 13.960 -41.343 1.00 63.69 197 VAL A N 1
ATOM 1515 C CA . VAL A 1 197 ? 12.318 15.065 -42.127 1.00 63.69 197 VAL A CA 1
ATOM 1516 C C . VAL A 1 197 ? 12.120 14.706 -43.600 1.00 63.69 197 VAL A C 1
ATOM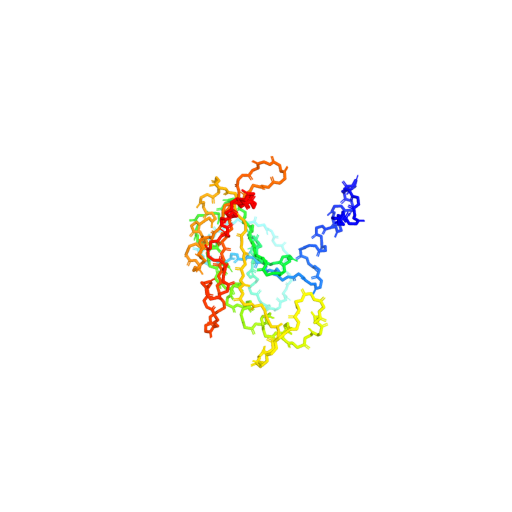 1518 O O . VAL A 1 197 ? 12.647 13.690 -44.056 1.00 63.69 197 VAL A O 1
ATOM 1521 N N . GLN A 1 198 ? 11.294 15.488 -44.298 1.00 57.19 198 GLN A N 1
ATOM 1522 C CA . GLN A 1 198 ? 11.134 15.410 -45.753 1.00 57.19 198 GLN A CA 1
ATOM 1523 C C . GLN A 1 198 ? 12.343 16.001 -46.473 1.00 57.19 198 GLN A C 1
ATOM 1525 O O . GLN A 1 198 ? 12.875 17.025 -45.986 1.00 57.19 198 GLN A O 1
#

pLDDT: mean 74.21, std 20.59, range [31.66, 97.19]

Foldseek 3Di:
DDDPPDDPDDDPVSVVVVVCCQAPNPQWFKDFQWDQDDPPPDDDDDDDDDDDDDDDDPDDPTDGFWMWTDSDPPEIDIDGHPVPPPPCSLLVVNLVHVVCCLVPVQVVQLPDDPPDPDDDDDDDDGDGDFKHKYKAFPVPVSVVVSCVSSPWDWADWDADPVRTIIIMTMDGRVPDDDCVRVVRRYDPPPPPPDPDDD

Radius of gyration: 22.49 Å; Cα contacts (8 Å, |Δi|>4): 221; chains: 1; bounding box: 45×40×84 Å

Nearest PDB structures (foldseek):
  3juw-assembly1_A  TM=7.727E-01  e=5.388E-05  Bordetella pertussis
  3juw-assembly1_B  TM=7.219E-01  e=2.473E-04  Bordetella pertussis
  8iym-assembly1_A  TM=6.876E-01  e=1.005E-03  Helicobacter pylori 26695
  8iym-assembly2_B  TM=6.682E-01  e=7.874E-04  Helicobacter pylori 26695
  7dqg-assembly1_A-2  TM=6.044E-01  e=1.223E-02  Salmonella phage SPN3US